Protein AF-A0AAW0NBR5-F1 (afdb_monomer)

Mean predicted aligned error: 24.14 Å

Sequence (315 aa):
MHNFHFSCKGGNATCKANSSGNEKKGIKSSGTIVKSRYLQSAEKTLSKSSSSNNESMGAPQRPASPKPKPKVGTPQGAPLFPKLLQPVSPSSQKMSLPFCKVCDAVNFSDGHCLRPDFDISVIKGIMESNTAKLRVEAETRIVQELEEEEVLRIEVLDKKRQYELKEKNRLLSELLDLQIASLTPLAEAATQFTEEYKSFAAAVDTTRHELPVKNFHMVTEQRDFLDKAESCLGESEKLFKECTHGNTLNNCASLKYLKSIKTASKDIGKELTGTFSELLELSSLICQQTILHQQAAEEEQLGAARTHKLFCYKQ

Solvent-accessible surface area (backbone atoms only — not comparable to full-atom values): 20563 Å² total; per-residue (Å²): 143,83,88,88,80,89,82,88,84,85,80,85,89,81,87,79,87,85,83,89,84,89,83,88,91,78,96,71,92,76,80,80,82,76,79,68,84,88,72,71,73,83,81,77,84,80,82,88,87,77,90,79,90,84,82,93,78,82,84,83,81,82,81,82,81,84,84,88,86,91,80,90,88,84,88,88,80,88,86,82,74,87,76,74,88,75,83,80,76,80,79,84,73,83,75,82,68,87,71,85,70,78,74,86,76,77,82,93,72,80,98,65,90,75,73,80,80,70,58,61,65,60,57,48,51,51,50,52,53,50,50,52,51,53,48,52,52,50,54,51,51,52,54,51,52,52,55,54,49,52,53,50,52,54,51,50,53,52,51,51,54,51,50,54,52,52,51,53,50,52,54,50,50,55,50,50,53,52,50,48,66,65,45,47,63,56,53,51,50,54,53,50,49,53,53,51,48,52,51,48,53,50,52,54,51,53,50,58,73,70,47,74,90,65,79,78,79,72,89,59,66,67,60,64,56,48,54,51,51,51,52,53,51,52,52,50,52,50,52,51,54,51,58,56,57,65,50,55,60,60,51,51,54,53,52,51,52,51,51,52,52,55,49,52,53,51,51,51,52,49,51,51,54,50,53,52,52,53,52,51,51,51,50,52,52,52,52,52,51,50,51,55,51,50,50,52,54,52,43,59,75,60,29,70,76,53,41,47,63,70,75,62,78,80,132

Secondary structure (DSSP, 8-state):
------------------------------------GGG------------------PPPPPPPPPPP----------PPPPP--PPPPP-------TTTTSSS-----SS--------HHHHHHHHHHHHHHHHHHHHHHHHHHHHHHHHHHHHHHHHHHHHHHHHHHHHHHHHHHHHHHHHHHHHHHHHHHHHHHHHHHHHHHHHHHHS--S-----S-HHHHHHHHHHHHHHHHHHHHHHHHHHHHHHHHHHHHHHHHHHHHHHHHHHHHHHHHHHHHHHHHHHHHHHHHHHHHHHHHH-HHHHHHHH----

Radius of gyration: 51.14 Å; Cα contacts (8 Å, |Δi|>4): 5; chains: 1; bounding box: 82×66×158 Å

Organism: NCBI:txid88201

Foldseek 3Di:
DDDDDDDDDDDDDDDDDDDDDDDDDDDDPPDDDDPDPPPPDPPPPDDDDDDDDDDDDDDDDDDDDDDDDDDDDDDDDDDDDDDDDDDDDPDPPDPPDPPPPPPPDDDDDDDDPPPPPPVVVVVVVVVVVVVVVVVVVVVVVVVVVVVVVVVVVVVVVVVVVVVVVVVVVVVVVVVVVVVCVVCVVVVVVVVVVVVVVVVVVVVVVVVVVVDPPPDPPPPDPPPVVVVVVVVVVVVVVVVVVVVVVVVPVVVVVVVVVVVVVVVVVVVVVVVVVVVVVVVVVVVVVVVVVVVVVVVVVVCVVCPVVRSCVVPVPDD

pLDDT: mean 70.58, std 25.68, range [28.58, 98.62]

Structure (mmCIF, N/CA/C/O backbone):
data_AF-A0AAW0NBR5-F1
#
_entry.id   AF-A0AAW0NBR5-F1
#
loop_
_atom_site.group_PDB
_atom_site.id
_atom_site.type_symbol
_atom_site.label_atom_id
_atom_site.label_alt_id
_atom_site.label_comp_id
_atom_site.label_asym_id
_atom_site.label_entity_id
_atom_site.label_seq_id
_atom_site.pdbx_PDB_ins_code
_atom_site.Cartn_x
_atom_site.Cartn_y
_atom_site.Cartn_z
_atom_site.occupancy
_atom_site.B_iso_or_equiv
_atom_site.auth_seq_id
_atom_site.auth_comp_id
_atom_site.auth_asym_id
_atom_site.auth_atom_id
_atom_site.pdbx_PDB_model_num
ATOM 1 N N . MET A 1 1 ? -4.949 -24.627 62.016 1.00 44.69 1 MET A N 1
ATOM 2 C CA . MET A 1 1 ? -4.035 -23.690 62.700 1.00 44.69 1 MET A CA 1
ATOM 3 C C . MET A 1 1 ? -3.345 -22.826 61.657 1.00 44.69 1 MET A C 1
ATOM 5 O O . MET A 1 1 ? -2.469 -23.322 60.974 1.00 44.69 1 MET A O 1
ATOM 9 N N . HIS A 1 2 ? -3.774 -21.574 61.510 1.00 37.78 2 HIS A N 1
ATOM 10 C CA . HIS A 1 2 ? -2.915 -20.448 61.137 1.00 37.78 2 HIS A CA 1
ATOM 11 C C . HIS A 1 2 ? -3.686 -19.171 61.480 1.00 37.78 2 HIS A C 1
ATOM 13 O O . HIS A 1 2 ? -4.656 -18.814 60.820 1.00 37.78 2 HIS A O 1
ATOM 19 N N . ASN A 1 3 ? -3.289 -18.557 62.593 1.00 34.25 3 ASN A N 1
ATOM 20 C CA . ASN A 1 3 ? -3.771 -17.262 63.047 1.00 34.25 3 ASN A CA 1
ATOM 21 C C . ASN A 1 3 ? -3.077 -16.173 62.226 1.00 34.25 3 ASN A C 1
ATOM 23 O O . ASN A 1 3 ? -1.848 -16.144 62.188 1.00 34.25 3 ASN A O 1
ATOM 27 N N . PHE A 1 4 ? -3.844 -15.250 61.649 1.00 34.22 4 PHE A N 1
ATOM 28 C CA . PHE A 1 4 ? -3.336 -13.932 61.281 1.00 34.22 4 PHE A CA 1
ATOM 29 C C . PHE A 1 4 ? -3.914 -12.906 62.249 1.00 34.22 4 PHE A C 1
ATOM 31 O O . PHE A 1 4 ? -5.126 -12.762 62.387 1.00 34.22 4 PHE A O 1
ATOM 38 N N . HIS A 1 5 ? -3.008 -12.241 62.956 1.00 34.06 5 HIS A N 1
ATOM 39 C CA . HIS A 1 5 ? -3.279 -11.216 63.949 1.00 34.06 5 HIS A CA 1
ATOM 40 C C . HIS A 1 5 ? -2.719 -9.876 63.449 1.00 34.06 5 HIS A C 1
ATOM 42 O O . HIS A 1 5 ? -1.676 -9.856 62.798 1.00 34.06 5 HIS A O 1
ATOM 48 N N . PHE A 1 6 ? -3.377 -8.795 63.893 1.00 31.45 6 PHE A N 1
ATOM 49 C CA . PHE A 1 6 ? -2.974 -7.376 63.891 1.00 31.45 6 PHE A CA 1
ATOM 50 C C . PHE A 1 6 ? -3.145 -6.618 62.556 1.00 31.45 6 PHE A C 1
ATOM 52 O O . PHE A 1 6 ? -2.899 -7.151 61.490 1.00 31.45 6 PHE A O 1
ATOM 59 N N . SER A 1 7 ? -3.558 -5.346 62.516 1.00 32.06 7 SER A N 1
ATOM 60 C CA . SER A 1 7 ? -3.570 -4.310 63.556 1.00 32.06 7 SER A CA 1
ATOM 61 C C . SER A 1 7 ? -4.514 -3.163 63.161 1.00 32.06 7 SER A C 1
ATOM 63 O O . SER A 1 7 ? -4.329 -2.566 62.101 1.00 32.06 7 SER A O 1
ATOM 65 N N . CYS A 1 8 ? -5.476 -2.796 64.011 1.00 32.06 8 CYS A N 1
ATOM 66 C CA . CYS A 1 8 ? -6.175 -1.511 63.908 1.00 32.06 8 CYS A CA 1
ATOM 67 C C . CYS A 1 8 ? -5.435 -0.488 64.772 1.00 32.06 8 CYS A C 1
ATOM 69 O O . CYS A 1 8 ? -5.430 -0.585 65.998 1.00 32.06 8 CYS A O 1
ATOM 71 N N . LYS A 1 9 ? -4.798 0.495 64.132 1.00 32.25 9 LYS A N 1
ATOM 72 C CA . LYS A 1 9 ? -4.143 1.609 64.821 1.00 32.25 9 LYS A CA 1
ATOM 73 C C . LYS A 1 9 ? -5.157 2.743 64.987 1.00 32.25 9 LYS A C 1
ATOM 75 O O . LYS A 1 9 ? -5.467 3.448 64.031 1.00 32.25 9 LYS A O 1
ATOM 80 N N . GLY A 1 10 ? -5.691 2.873 66.200 1.00 32.81 10 GLY A N 1
ATOM 81 C CA . GLY A 1 10 ? -6.447 4.043 66.639 1.00 32.81 10 GLY A CA 1
ATOM 82 C C . GLY A 1 10 ? -5.525 5.252 66.809 1.00 32.81 10 GLY A C 1
ATOM 83 O O . GLY A 1 10 ? -4.425 5.130 67.349 1.00 32.81 10 GLY A O 1
ATOM 84 N N . GLY A 1 11 ? -5.971 6.410 66.325 1.00 30.58 11 GLY A N 1
ATOM 85 C CA . GLY A 1 11 ? -5.308 7.701 66.485 1.00 30.58 11 GLY A CA 1
ATOM 86 C C . GLY A 1 11 ? -6.288 8.711 67.072 1.00 30.58 11 GLY A C 1
ATOM 87 O O . GLY A 1 11 ? -7.367 8.916 66.526 1.00 30.58 11 GLY A O 1
ATOM 88 N N . ASN A 1 12 ? -5.901 9.269 68.216 1.00 32.78 12 ASN A N 1
ATOM 89 C CA . ASN A 1 12 ? -6.688 10.068 69.149 1.00 32.78 12 ASN A CA 1
ATOM 90 C C . ASN A 1 12 ? -7.373 11.313 68.574 1.00 32.78 12 ASN A C 1
ATOM 92 O O . ASN A 1 12 ? -6.813 12.057 67.771 1.00 32.78 12 ASN A O 1
ATOM 96 N N . ALA A 1 13 ? -8.545 11.584 69.149 1.00 33.75 13 ALA A N 1
ATOM 97 C CA . ALA A 1 13 ? -9.222 12.867 69.133 1.00 33.75 13 ALA A CA 1
ATOM 98 C C . ALA A 1 13 ? -8.445 13.924 69.939 1.00 33.75 13 ALA A C 1
ATOM 100 O O . ALA A 1 13 ? -8.010 13.672 71.063 1.00 33.75 13 ALA A O 1
ATOM 101 N N . THR A 1 14 ? -8.369 15.140 69.405 1.00 31.77 14 THR A N 1
ATOM 102 C CA . THR A 1 14 ? -8.206 16.363 70.195 1.00 31.77 14 THR A CA 1
ATOM 103 C C . THR A 1 14 ? -9.307 17.339 69.799 1.00 31.77 14 THR A C 1
ATOM 105 O O . THR A 1 14 ? -9.281 17.975 68.748 1.00 31.77 14 THR A O 1
ATOM 108 N N . CYS A 1 15 ? -10.319 17.426 70.659 1.00 31.42 15 CYS A N 1
ATOM 109 C CA . CYS A 1 15 ? -11.355 18.445 70.598 1.00 31.42 15 CYS A CA 1
ATOM 110 C C . CYS A 1 15 ? -10.768 19.768 71.100 1.00 31.42 15 CYS A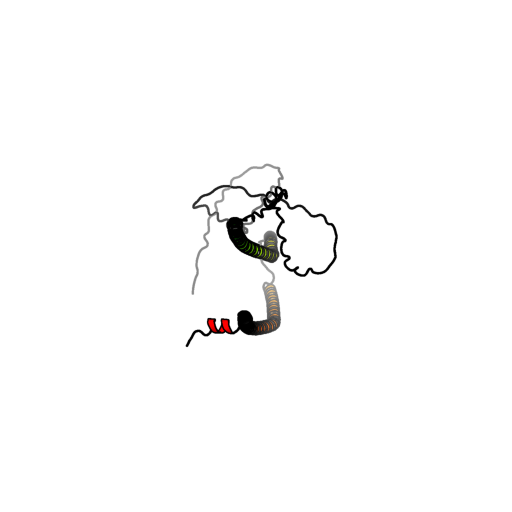 C 1
ATOM 112 O O . CYS A 1 15 ? -10.274 19.838 72.225 1.00 31.42 15 CYS A O 1
ATOM 114 N N . LYS A 1 16 ? -10.859 20.829 70.295 1.00 32.62 16 LYS A N 1
ATOM 115 C CA . LYS A 1 16 ? -10.668 22.206 70.758 1.00 32.62 16 LYS A CA 1
ATOM 116 C C . LYS A 1 16 ? -11.962 22.968 70.499 1.00 32.62 16 LYS A C 1
ATOM 118 O O . LYS A 1 16 ? -12.295 23.272 69.358 1.00 32.62 16 LYS A O 1
ATOM 123 N N . ALA A 1 17 ? -12.708 23.209 71.570 1.00 31.80 17 ALA A N 1
ATOM 124 C CA . ALA A 1 17 ? -13.806 24.159 71.583 1.00 31.80 17 ALA A CA 1
ATOM 125 C C . ALA A 1 17 ? -13.230 25.581 71.619 1.00 31.80 17 ALA A C 1
ATOM 127 O O . ALA A 1 17 ? -12.243 25.816 72.312 1.00 31.80 17 ALA A O 1
ATOM 128 N N . ASN A 1 18 ? -13.854 26.510 70.896 1.00 34.47 18 ASN A N 1
ATOM 129 C CA . ASN A 1 18 ? -13.952 27.909 71.298 1.00 34.47 18 ASN A CA 1
ATOM 130 C C . ASN A 1 18 ? -15.174 28.555 70.635 1.00 34.47 18 ASN A C 1
ATOM 132 O O . ASN A 1 18 ? -15.611 28.172 69.553 1.00 34.47 18 ASN A O 1
ATOM 136 N N . SER A 1 19 ? -15.744 29.486 71.380 1.00 34.94 19 SER A N 1
ATOM 137 C CA . SER A 1 19 ? -17.097 30.016 71.317 1.00 34.94 19 SER A CA 1
ATOM 138 C C . SER A 1 19 ? -17.256 31.309 70.508 1.00 34.94 19 SER A C 1
ATOM 140 O O . SER A 1 19 ? -16.318 32.088 70.375 1.00 34.94 19 SER A O 1
ATOM 142 N N . SER A 1 20 ? -18.528 31.601 70.209 1.00 35.78 20 SER A N 1
ATOM 143 C CA . SER A 1 20 ? -19.169 32.926 70.090 1.00 35.78 20 SER A CA 1
ATOM 144 C C . SER A 1 20 ? -19.088 33.682 68.758 1.00 35.78 20 SER A C 1
ATOM 146 O O . SER A 1 20 ? -18.026 33.842 68.170 1.00 35.78 20 SER A O 1
ATOM 148 N N . GLY A 1 21 ? -20.251 34.198 68.337 1.00 30.84 21 GLY A N 1
ATOM 149 C CA . GLY A 1 21 ? -20.394 35.179 67.260 1.00 30.84 21 GLY A CA 1
ATOM 150 C C . GLY A 1 21 ? -21.735 35.076 66.536 1.00 30.84 21 GLY A C 1
ATOM 151 O O . GLY A 1 21 ? -21.878 34.312 65.591 1.00 30.84 21 GLY A O 1
ATOM 152 N N . ASN A 1 22 ? -22.727 35.825 67.006 1.00 37.00 22 ASN A N 1
ATOM 153 C CA . ASN A 1 22 ? -24.065 35.949 66.434 1.00 37.00 22 ASN A CA 1
ATOM 154 C C . ASN A 1 22 ? -24.042 37.057 65.368 1.00 37.00 22 ASN A C 1
ATOM 156 O O . ASN A 1 22 ? -23.694 38.168 65.741 1.00 37.00 22 ASN A O 1
ATOM 160 N N . GLU A 1 23 ? -24.426 36.807 64.108 1.00 31.22 23 GLU A N 1
ATOM 161 C CA . GLU A 1 23 ? -24.944 37.854 63.206 1.00 31.22 23 GLU A CA 1
ATOM 162 C C . GLU A 1 23 ? -25.567 37.293 61.913 1.00 31.22 23 GLU A C 1
ATOM 164 O O . GLU A 1 23 ? -25.149 36.280 61.355 1.00 31.22 23 GLU A O 1
ATOM 169 N N . LYS A 1 24 ? -26.644 37.948 61.470 1.00 43.44 24 LYS A N 1
ATOM 170 C CA . LYS A 1 24 ? -27.520 37.549 60.360 1.00 43.44 24 LYS A CA 1
ATOM 171 C C . LYS A 1 24 ? -27.048 38.122 59.012 1.00 43.44 24 LYS A C 1
ATOM 173 O O . LYS A 1 24 ? -26.642 39.274 58.951 1.00 43.44 24 LYS A O 1
ATOM 178 N N . LYS A 1 25 ? -27.401 37.378 57.949 1.00 41.38 25 LYS A N 1
ATOM 179 C CA . LYS A 1 25 ? -27.651 37.750 56.529 1.00 41.38 25 LYS A CA 1
ATOM 180 C C . LYS A 1 25 ? -26.538 37.492 55.503 1.00 41.38 25 LYS A C 1
ATOM 182 O O . LYS A 1 25 ? -25.451 38.044 55.573 1.00 41.38 25 LYS A O 1
ATOM 187 N N . GLY A 1 26 ? -26.939 36.787 54.437 1.00 32.31 26 GLY A N 1
ATOM 188 C CA . GLY A 1 26 ? -26.315 36.840 53.112 1.00 32.31 26 GLY A CA 1
ATOM 189 C C . GLY A 1 26 ? -26.400 35.521 52.344 1.00 32.31 26 GLY A C 1
ATOM 190 O O . GLY A 1 26 ? -25.461 34.738 52.376 1.00 32.31 26 GLY A O 1
ATOM 191 N N . ILE A 1 27 ? -27.502 35.274 51.626 1.00 47.41 27 ILE A N 1
ATOM 192 C CA . ILE A 1 27 ? -27.577 34.196 50.625 1.00 47.41 27 ILE A CA 1
ATOM 193 C C . ILE A 1 27 ? -26.595 34.531 49.493 1.00 47.41 27 ILE A C 1
ATOM 195 O O . ILE A 1 27 ? -26.802 35.502 48.768 1.00 47.41 27 ILE A O 1
ATOM 199 N N . LYS A 1 28 ? -25.548 33.717 49.333 1.00 44.72 28 LYS A N 1
ATOM 200 C CA . LYS A 1 28 ? -24.767 33.578 48.095 1.00 44.72 28 LYS A CA 1
ATOM 201 C C . LYS A 1 28 ? -24.411 32.103 47.923 1.00 44.72 28 LYS A C 1
ATOM 203 O O . LYS A 1 28 ? -23.533 31.585 48.607 1.00 44.72 28 LYS A O 1
ATOM 208 N N . SER A 1 29 ? -25.108 31.418 47.022 1.00 46.69 29 SER A N 1
ATOM 209 C CA . SER A 1 29 ? -24.795 30.048 46.614 1.00 46.69 29 SER A CA 1
ATOM 210 C C . SER A 1 29 ? -23.561 30.048 45.705 1.00 46.69 29 SER A C 1
ATOM 212 O O . SER A 1 29 ? -23.677 30.050 44.483 1.00 46.69 29 SER A O 1
ATOM 214 N N . SER A 1 30 ? -22.370 30.076 46.299 1.00 46.91 30 SER A N 1
ATOM 215 C CA . SER A 1 30 ? -21.128 29.747 45.595 1.00 46.91 30 SER A CA 1
ATOM 216 C C . SER A 1 30 ? -20.829 28.274 45.849 1.00 46.91 30 SER A C 1
ATOM 218 O O . SER A 1 30 ? -20.171 27.924 46.825 1.00 46.91 30 SER A O 1
ATOM 220 N N . GLY A 1 31 ? -21.393 27.399 45.015 1.00 43.28 31 GLY A N 1
ATOM 221 C CA . GLY A 1 31 ? -21.121 25.967 45.069 1.00 43.28 31 GLY A CA 1
ATOM 222 C C . GLY A 1 31 ? -19.672 25.687 44.677 1.00 43.28 31 GLY A C 1
ATOM 223 O O . GLY A 1 31 ? -19.286 25.876 43.527 1.00 43.28 31 GLY A O 1
ATOM 224 N N . THR A 1 32 ? -18.865 25.234 45.632 1.00 53.19 32 THR A N 1
ATOM 225 C CA . THR A 1 32 ? -17.543 24.668 45.362 1.00 53.19 32 THR A CA 1
ATOM 226 C C . THR A 1 32 ? -17.735 23.306 44.700 1.00 53.19 32 THR A C 1
ATOM 228 O O . THR A 1 32 ? -18.173 22.357 45.348 1.00 53.19 32 THR A O 1
ATOM 231 N N . ILE A 1 33 ? -17.414 23.197 43.410 1.00 54.59 33 ILE A N 1
ATOM 232 C CA . ILE A 1 33 ? -17.368 21.910 42.706 1.00 54.59 33 ILE A CA 1
ATOM 233 C C . ILE A 1 33 ? -16.197 21.106 43.284 1.00 54.59 33 ILE A C 1
ATOM 235 O O . ILE A 1 33 ? -15.028 21.419 43.053 1.00 54.59 33 ILE A O 1
ATOM 239 N N . VAL A 1 34 ? -16.511 20.075 44.066 1.00 48.19 34 VAL A N 1
ATOM 240 C CA . VAL A 1 34 ? -15.526 19.124 44.587 1.00 48.19 34 VAL A CA 1
ATOM 241 C C . VAL A 1 34 ? -15.138 18.183 43.448 1.00 48.19 34 VAL A C 1
ATOM 243 O O . VAL A 1 34 ? -15.949 17.379 42.996 1.00 48.19 34 VAL A O 1
ATOM 246 N N . LYS A 1 35 ? -13.894 18.285 42.965 1.00 55.62 35 LYS A N 1
ATOM 247 C CA . LYS A 1 35 ? -13.336 17.350 41.974 1.00 55.62 35 LYS A CA 1
ATOM 248 C C . LYS A 1 35 ? -13.436 15.913 42.503 1.00 55.62 35 LYS A C 1
ATOM 250 O O . LYS A 1 35 ? -12.931 15.609 43.586 1.00 55.62 35 LYS A O 1
ATOM 255 N N . SER A 1 36 ? -14.066 15.029 41.732 1.00 49.09 36 SER A N 1
ATOM 256 C CA . SER A 1 36 ? -14.169 13.604 42.041 1.00 49.09 36 SER A CA 1
ATOM 257 C C . SER A 1 36 ? -12.774 12.962 42.075 1.00 49.09 36 SER A C 1
ATOM 259 O O . SER A 1 36 ? -11.975 13.078 41.148 1.00 49.09 36 SER A O 1
ATOM 261 N N . ARG A 1 37 ? -12.464 12.272 43.179 1.00 62.25 37 ARG A N 1
ATOM 262 C CA . ARG A 1 37 ? -11.152 11.641 43.443 1.00 62.25 37 ARG A CA 1
ATOM 263 C C . ARG A 1 37 ? -10.822 10.451 42.528 1.00 62.25 37 ARG A C 1
ATOM 265 O O . ARG A 1 37 ? -9.698 9.971 42.561 1.00 62.25 37 ARG A O 1
ATOM 272 N N . TYR A 1 38 ? -11.775 9.989 41.721 1.00 56.31 38 TYR A N 1
ATOM 273 C CA . TYR A 1 38 ? -11.637 8.798 40.874 1.00 56.31 38 TYR A CA 1
ATOM 274 C C . TYR A 1 38 ? -11.079 9.075 39.467 1.00 56.31 38 TYR A C 1
ATOM 276 O O . TYR A 1 38 ? -10.790 8.133 38.740 1.00 56.31 38 TYR A O 1
ATOM 284 N N . LEU A 1 39 ? -10.885 10.345 39.091 1.00 50.59 39 LEU A N 1
ATOM 285 C CA . LEU A 1 39 ? -10.369 10.766 37.778 1.00 50.59 39 LEU A CA 1
ATOM 286 C C . LEU A 1 39 ? -9.039 11.532 37.896 1.00 50.59 39 LEU A C 1
ATOM 288 O O . LEU A 1 39 ? -8.771 12.472 37.152 1.00 50.59 39 LEU A O 1
ATOM 292 N N . GLN A 1 40 ? -8.189 11.149 38.852 1.00 59.09 40 GLN A N 1
ATOM 293 C CA . GLN A 1 40 ? -6.797 11.597 38.874 1.00 59.09 40 GLN A CA 1
ATOM 294 C C . GLN A 1 40 ? -5.969 10.681 37.972 1.00 59.09 40 GLN A C 1
ATOM 296 O O . GLN A 1 40 ? -5.348 9.722 38.426 1.00 59.09 40 GLN A O 1
ATOM 301 N N . SER A 1 41 ? -5.970 10.980 36.673 1.00 49.09 41 SER A N 1
ATOM 302 C CA . SER A 1 41 ? -4.921 10.505 35.775 1.00 49.09 41 SER A CA 1
ATOM 303 C C . SER A 1 41 ? -3.578 10.922 36.374 1.00 49.09 41 SER A C 1
ATOM 305 O O . SER A 1 41 ? -3.384 12.094 36.695 1.00 49.09 41 SER A O 1
ATOM 307 N N . ALA A 1 42 ? -2.661 9.976 36.568 1.00 46.84 42 ALA A N 1
ATOM 308 C CA . ALA A 1 42 ? -1.313 10.285 37.017 1.00 46.84 42 ALA A CA 1
ATOM 309 C C . ALA A 1 42 ? -0.585 11.076 35.918 1.00 46.84 42 ALA A C 1
ATOM 311 O O . ALA A 1 42 ? 0.060 10.497 35.045 1.00 46.84 42 ALA A O 1
ATOM 312 N N . GLU A 1 43 ? -0.686 12.403 35.959 1.00 42.22 43 GLU A N 1
ATOM 313 C CA . GLU A 1 43 ? 0.204 13.304 35.236 1.00 42.22 43 GLU A CA 1
ATOM 314 C C . GLU A 1 43 ? 1.602 13.164 35.849 1.00 42.22 43 GLU A C 1
ATOM 316 O O . GLU A 1 43 ? 1.994 13.869 36.778 1.00 42.22 43 GLU A O 1
ATOM 321 N N . LYS A 1 44 ? 2.365 12.183 35.361 1.00 45.47 44 LYS A N 1
ATOM 322 C CA . LYS A 1 44 ? 3.803 12.115 35.605 1.00 45.47 44 LYS A CA 1
ATOM 323 C C . LYS A 1 44 ? 4.464 13.237 34.811 1.00 45.47 44 LYS A C 1
ATOM 325 O O . LYS A 1 44 ? 4.789 13.078 33.638 1.00 45.47 44 LYS A O 1
ATOM 330 N N . THR A 1 45 ? 4.698 14.360 35.476 1.00 38.19 45 THR A N 1
ATOM 331 C CA . THR A 1 45 ? 5.688 15.354 35.062 1.00 38.19 45 THR A CA 1
ATOM 332 C C . THR A 1 45 ? 7.076 14.715 35.116 1.00 38.19 45 THR A C 1
ATOM 334 O O . THR A 1 45 ? 7.679 14.615 36.186 1.00 38.19 45 THR A O 1
ATOM 337 N N . LEU A 1 46 ? 7.585 14.257 33.972 1.00 31.38 46 LEU A N 1
ATOM 338 C CA . LEU A 1 46 ? 8.988 13.886 33.816 1.00 31.38 46 LEU A CA 1
ATOM 339 C C . LEU A 1 46 ? 9.738 15.088 33.231 1.00 31.38 46 LEU A C 1
ATOM 341 O O . LEU A 1 46 ? 9.774 15.302 32.022 1.00 31.38 46 LEU A O 1
ATOM 345 N N . SER A 1 47 ? 10.320 15.896 34.111 1.00 35.22 47 SER A N 1
ATOM 346 C CA . SER A 1 47 ? 11.220 16.976 33.720 1.00 35.22 47 SER A CA 1
ATOM 347 C C . SER A 1 47 ? 12.663 16.465 33.628 1.00 35.22 47 SER A C 1
ATOM 349 O O . SER A 1 47 ? 13.287 16.190 34.645 1.00 35.22 47 SER A O 1
ATOM 351 N N . LYS A 1 48 ? 13.185 16.483 32.393 1.00 35.34 48 LYS A N 1
ATOM 352 C CA . LYS A 1 48 ? 14.482 17.071 31.987 1.00 35.34 48 LYS A CA 1
ATOM 353 C C . LYS A 1 48 ? 15.800 16.294 32.200 1.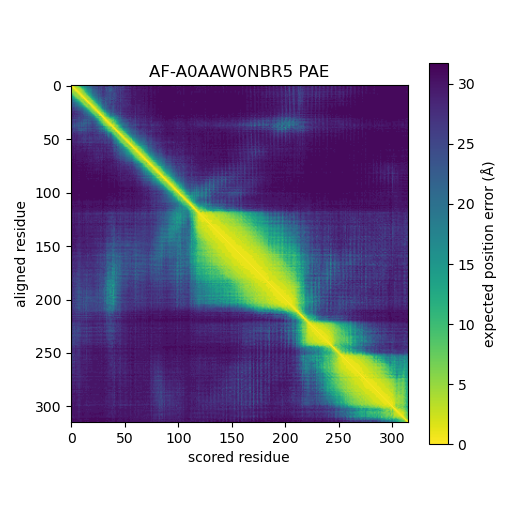00 35.34 48 LYS A C 1
ATOM 355 O O . LYS A 1 48 ? 16.380 16.276 33.278 1.00 35.34 48 LYS A O 1
ATOM 360 N N . SER A 1 49 ? 16.353 15.813 31.083 1.00 28.58 49 SER A N 1
ATOM 361 C CA . SER A 1 49 ? 17.744 15.962 30.574 1.00 28.58 49 SER A CA 1
ATOM 362 C C . SER A 1 49 ? 17.819 15.129 29.273 1.00 28.58 49 SER A C 1
ATOM 364 O O . SER A 1 49 ? 17.156 14.107 29.194 1.00 28.58 49 SER A O 1
ATOM 366 N N . SER A 1 50 ? 18.477 15.466 28.162 1.00 31.89 50 SER A N 1
ATOM 367 C CA . SER A 1 50 ? 19.633 16.310 27.839 1.00 31.89 50 SER A CA 1
ATOM 368 C C . SER A 1 50 ? 19.722 16.469 26.300 1.00 31.89 50 SER A C 1
ATOM 370 O O . SER A 1 50 ? 19.224 15.590 25.607 1.00 31.89 50 SER A O 1
ATOM 372 N N . SER A 1 51 ? 20.385 17.541 25.823 1.00 30.62 51 SER A N 1
ATOM 373 C CA . SER A 1 51 ? 20.961 17.777 24.468 1.00 30.62 51 SER A CA 1
ATOM 374 C C . SER A 1 51 ? 20.066 17.626 23.224 1.00 30.62 51 SER A C 1
ATOM 376 O O . SER A 1 51 ? 19.299 16.693 23.101 1.00 30.62 51 SER A O 1
ATOM 378 N N . SER A 1 52 ? 20.145 18.427 22.164 1.00 30.56 52 SER A N 1
ATOM 379 C CA . SER A 1 52 ? 21.005 19.542 21.754 1.00 30.56 52 SER A CA 1
ATOM 380 C C . SER A 1 52 ? 20.458 20.033 20.398 1.00 30.56 52 SER A C 1
ATOM 382 O O . SER A 1 52 ? 20.024 19.201 19.608 1.00 30.56 52 SER A O 1
ATOM 384 N N . ASN A 1 53 ? 20.584 21.335 20.121 1.00 30.66 53 ASN A N 1
ATOM 385 C CA . ASN A 1 53 ? 20.843 21.924 18.796 1.00 30.66 53 ASN A CA 1
ATOM 386 C C . ASN A 1 53 ? 19.779 21.785 17.677 1.00 30.66 53 ASN A C 1
ATOM 388 O O . ASN A 1 53 ? 19.742 20.788 16.966 1.00 30.66 53 ASN A O 1
ATOM 392 N N . ASN A 1 54 ? 19.011 22.862 17.441 1.00 34.56 54 ASN A N 1
ATOM 393 C CA . ASN A 1 54 ? 19.081 23.711 16.228 1.00 34.56 54 ASN A CA 1
ATOM 394 C C . ASN A 1 54 ? 17.729 24.309 15.784 1.00 34.56 54 ASN A C 1
ATOM 396 O O . ASN A 1 54 ? 16.736 23.619 15.599 1.00 34.56 54 ASN A O 1
ATOM 400 N N . GLU A 1 55 ? 17.785 25.630 15.622 1.00 31.66 55 GLU A N 1
ATOM 401 C CA . GLU A 1 55 ? 17.126 26.511 14.649 1.00 31.66 55 GLU A CA 1
ATOM 402 C C . GLU A 1 55 ? 15.619 26.400 14.341 1.00 31.66 55 GLU A C 1
ATOM 404 O O . GLU A 1 55 ? 15.116 25.559 13.604 1.00 31.66 55 GLU A O 1
ATOM 409 N N . SER A 1 56 ? 14.941 27.433 14.841 1.00 38.59 56 SER A N 1
ATOM 410 C CA . SER A 1 56 ? 13.782 28.128 14.281 1.00 38.59 56 SER A CA 1
ATOM 411 C C . SER A 1 56 ? 13.762 28.222 12.748 1.00 38.59 56 SER A C 1
ATOM 413 O O . SER A 1 56 ? 14.607 28.910 12.187 1.00 38.59 56 SER A O 1
ATOM 415 N N . MET A 1 57 ? 12.697 27.724 12.112 1.00 34.06 57 MET A N 1
ATOM 416 C CA . MET A 1 57 ? 12.020 28.396 10.992 1.00 34.06 57 MET A CA 1
ATOM 417 C C . MET A 1 57 ? 10.531 28.015 10.976 1.00 34.06 57 MET A C 1
ATOM 419 O O . MET A 1 57 ? 10.152 26.884 11.274 1.00 34.06 57 MET A O 1
ATOM 423 N N . GLY A 1 58 ? 9.691 29.009 10.685 1.00 37.09 58 GLY A N 1
ATOM 424 C CA . GLY A 1 58 ? 8.235 28.950 10.766 1.00 37.09 58 GLY A CA 1
ATOM 425 C C . GLY A 1 58 ? 7.558 27.996 9.779 1.00 37.09 58 GLY A C 1
ATOM 426 O O . GLY A 1 58 ? 8.110 27.593 8.758 1.00 37.09 58 GLY A O 1
ATOM 427 N N . ALA A 1 59 ? 6.310 27.669 10.110 1.00 43.50 59 ALA A N 1
ATOM 428 C CA . ALA A 1 59 ? 5.402 26.871 9.300 1.00 43.50 59 ALA A CA 1
ATOM 429 C C . ALA A 1 59 ? 5.196 27.468 7.891 1.00 43.50 59 ALA A C 1
ATOM 431 O O . ALA A 1 59 ? 4.933 28.670 7.783 1.00 43.50 59 ALA A O 1
ATOM 432 N N . PRO A 1 60 ? 5.193 26.662 6.813 1.00 39.62 60 PRO A N 1
ATOM 433 C CA . PRO A 1 60 ? 4.660 27.111 5.540 1.00 39.62 60 PRO A CA 1
ATOM 434 C C . PRO A 1 60 ? 3.130 27.022 5.561 1.00 39.62 60 PRO A C 1
ATOM 436 O O . PRO A 1 60 ? 2.543 25.955 5.755 1.00 39.62 60 PRO A O 1
ATOM 439 N N . GLN A 1 61 ? 2.480 28.161 5.327 1.00 41.78 61 GLN A N 1
ATOM 440 C CA . GLN A 1 61 ? 1.067 28.224 4.975 1.00 41.78 61 GLN A CA 1
ATOM 441 C C . GLN A 1 61 ? 0.826 27.540 3.621 1.00 41.78 61 GLN A C 1
ATOM 443 O O . GLN A 1 61 ? 1.535 27.769 2.643 1.00 41.78 61 GLN A O 1
ATOM 448 N N . ARG A 1 62 ? -0.218 26.712 3.569 1.00 42.44 62 ARG A N 1
ATOM 449 C CA . ARG A 1 62 ? -0.739 26.064 2.360 1.00 42.44 62 ARG A CA 1
ATOM 450 C C . ARG A 1 62 ? -1.457 27.109 1.487 1.00 42.44 62 ARG A C 1
ATOM 452 O O . ARG A 1 62 ? -2.374 27.751 1.999 1.00 42.44 62 ARG A O 1
ATOM 459 N N . PRO A 1 63 ? -1.129 27.276 0.193 1.00 40.28 63 PRO A N 1
ATOM 460 C CA . PRO A 1 63 ? -1.943 28.099 -0.691 1.00 40.28 63 PRO A CA 1
ATOM 461 C C . PRO A 1 63 ? -3.228 27.365 -1.106 1.00 40.28 63 PRO A C 1
ATOM 463 O O . PRO A 1 63 ? -3.243 26.156 -1.348 1.00 40.28 63 PRO A O 1
ATOM 466 N N . ALA A 1 64 ? -4.317 28.130 -1.156 1.00 35.75 64 ALA A N 1
ATOM 467 C CA . ALA A 1 64 ? -5.657 27.701 -1.527 1.00 35.75 64 ALA A CA 1
ATOM 468 C C . ALA A 1 64 ? -5.772 27.378 -3.029 1.00 35.75 64 ALA A C 1
ATOM 470 O O . ALA A 1 64 ? -5.275 28.114 -3.880 1.00 35.75 64 ALA A O 1
ATOM 471 N N . SER A 1 65 ? -6.479 26.294 -3.354 1.00 42.75 65 SER A N 1
ATOM 472 C CA . SER A 1 65 ? -6.855 25.924 -4.724 1.00 42.75 65 SER A CA 1
ATOM 473 C C . SER A 1 65 ? -8.044 26.763 -5.236 1.00 42.75 65 SER A C 1
ATOM 475 O O . SER A 1 65 ? -8.982 26.994 -4.467 1.00 42.75 65 SER A O 1
ATOM 477 N N . PRO A 1 66 ? -8.099 27.158 -6.525 1.00 46.06 66 PRO A N 1
ATOM 478 C CA . PRO A 1 66 ? -9.302 27.735 -7.130 1.00 46.06 66 PRO A CA 1
ATOM 479 C C . PRO A 1 66 ? -10.294 26.654 -7.602 1.00 46.06 66 PRO A C 1
ATOM 481 O O . PRO A 1 66 ? -9.899 25.618 -8.135 1.00 46.06 66 PRO A O 1
ATOM 484 N N . LYS A 1 67 ? -11.598 26.922 -7.441 1.00 44.19 67 LYS A N 1
ATOM 485 C CA . LYS A 1 67 ? -12.724 26.112 -7.958 1.00 44.19 67 LYS A CA 1
ATOM 486 C C . LYS A 1 67 ? -12.850 26.184 -9.498 1.00 44.19 67 LYS A C 1
ATOM 488 O O . LYS A 1 67 ? -12.532 27.226 -10.072 1.00 44.19 67 LYS A O 1
ATOM 493 N N . PRO A 1 68 ? -13.404 25.145 -10.160 1.00 39.34 68 PRO A N 1
ATOM 494 C CA . PRO A 1 68 ? -13.584 25.093 -11.612 1.00 39.34 68 PRO A CA 1
ATOM 495 C C . PRO A 1 68 ? -14.927 25.697 -12.074 1.00 39.34 68 PRO A C 1
ATOM 497 O O . PRO A 1 68 ? -15.899 25.738 -11.318 1.00 39.34 68 PRO A O 1
ATOM 500 N N . LYS A 1 69 ? -15.005 26.103 -13.350 1.00 44.66 69 LYS A N 1
ATOM 501 C CA . LYS A 1 69 ? -16.267 26.313 -14.089 1.00 44.66 69 LYS A CA 1
ATOM 502 C C . LYS A 1 69 ? -16.308 25.419 -15.343 1.00 44.66 69 LYS A C 1
ATOM 504 O O . LYS A 1 69 ? -15.250 25.173 -15.919 1.00 44.66 69 LYS A O 1
ATOM 509 N N . PRO A 1 70 ? -17.497 24.949 -15.773 1.00 40.91 70 PRO A N 1
ATOM 510 C CA . PRO A 1 70 ? -17.647 23.916 -16.798 1.00 40.91 70 PRO A CA 1
ATOM 511 C C . PRO A 1 70 ? -17.951 24.494 -18.191 1.00 40.91 70 PRO A C 1
ATOM 513 O O . PRO A 1 70 ? -18.576 25.548 -18.298 1.00 40.91 70 PRO A O 1
ATOM 516 N N . LYS A 1 71 ? -17.572 23.763 -19.247 1.00 35.72 71 LYS A N 1
ATOM 517 C CA . LYS A 1 71 ? -18.132 23.793 -20.620 1.00 35.72 71 LYS A CA 1
ATOM 518 C C . LYS A 1 71 ? -17.625 22.521 -21.323 1.00 35.72 71 LYS A C 1
ATOM 520 O O . LYS A 1 71 ? -16.430 22.396 -21.539 1.00 35.72 71 LYS A O 1
ATOM 525 N N . VAL A 1 72 ? -18.395 21.429 -21.327 1.00 36.94 72 VAL A N 1
ATOM 526 C CA . VAL A 1 72 ? -19.354 21.005 -22.374 1.00 36.94 72 VAL A CA 1
ATOM 527 C C . VAL A 1 72 ? -18.730 20.975 -23.773 1.00 36.94 72 VAL A C 1
ATOM 529 O O . VAL A 1 72 ? -18.480 22.024 -24.359 1.00 36.94 72 VAL A O 1
ATOM 532 N N . GLY A 1 73 ? -18.552 19.757 -24.298 1.00 31.09 73 GLY A N 1
ATOM 533 C CA . GLY A 1 73 ? -18.220 19.471 -25.695 1.00 31.09 73 GLY A CA 1
ATOM 534 C C . GLY A 1 73 ? -17.527 18.113 -25.878 1.00 31.09 73 GLY A C 1
ATOM 535 O O . GLY A 1 73 ? -16.334 17.985 -25.646 1.00 31.09 73 GLY A O 1
ATOM 536 N N . THR A 1 74 ? -18.271 17.100 -26.307 1.00 38.47 74 THR A N 1
ATOM 537 C CA . THR A 1 74 ? -17.816 15.803 -26.867 1.00 38.47 74 THR A CA 1
ATOM 538 C C . THR A 1 74 ? -18.770 15.502 -28.044 1.00 38.47 74 THR A C 1
ATOM 540 O O . THR A 1 74 ? -19.841 16.119 -28.056 1.00 38.47 74 THR A O 1
ATOM 543 N N . PRO A 1 75 ? -18.549 14.539 -28.970 1.00 48.41 75 PRO A N 1
ATOM 544 C CA . PRO A 1 75 ? -17.356 13.759 -29.358 1.00 48.41 75 PRO A CA 1
ATOM 545 C C . PRO A 1 75 ? -17.114 13.727 -30.895 1.00 48.41 75 PRO A C 1
ATOM 547 O O . PRO A 1 75 ? -17.945 14.210 -31.654 1.00 48.41 75 PRO A O 1
ATOM 550 N N . GLN A 1 76 ? -16.004 13.116 -31.340 1.00 35.91 76 GLN A N 1
ATOM 551 C CA . GLN A 1 76 ? -15.756 12.413 -32.631 1.00 35.91 76 GLN A CA 1
ATOM 552 C C . GLN A 1 76 ? -14.227 12.186 -32.719 1.00 35.91 76 GLN A C 1
ATOM 554 O O . GLN A 1 76 ? -13.484 13.102 -32.400 1.00 35.91 76 GLN A O 1
ATOM 559 N N . GLY A 1 77 ? -13.607 11.065 -33.087 1.00 31.66 77 GLY A N 1
ATOM 560 C CA . GLY A 1 77 ? -13.989 9.729 -33.531 1.00 31.66 77 GLY A CA 1
ATOM 561 C C . GLY A 1 77 ? -12.717 9.076 -34.122 1.00 31.66 77 GLY A C 1
ATOM 562 O O . GLY A 1 77 ? -12.113 9.670 -35.003 1.00 31.66 77 GLY A O 1
ATOM 563 N N . ALA A 1 78 ? -12.348 7.878 -33.643 1.00 40.41 78 ALA A N 1
ATOM 564 C CA . ALA A 1 78 ? -11.488 6.861 -34.293 1.00 40.41 78 ALA A CA 1
ATOM 565 C C . ALA A 1 78 ? -9.967 7.151 -34.548 1.00 40.41 78 ALA A C 1
ATOM 567 O O . ALA A 1 78 ? -9.524 8.294 -34.488 1.00 40.41 78 ALA A O 1
ATOM 568 N N . PRO A 1 79 ? -9.137 6.093 -34.740 1.00 38.06 79 PRO A N 1
ATOM 569 C CA . PRO A 1 79 ? -7.717 6.056 -34.370 1.00 38.06 79 PRO A CA 1
ATOM 570 C C . PRO A 1 79 ? -6.763 6.445 -35.511 1.00 38.06 79 PRO A C 1
ATOM 572 O O . PRO A 1 79 ? -6.989 6.114 -36.673 1.00 38.06 79 PRO A O 1
ATOM 575 N N . LEU A 1 80 ? -5.643 7.085 -35.166 1.00 35.44 80 LEU A N 1
ATOM 576 C CA . LEU A 1 80 ? -4.540 7.345 -36.092 1.00 35.44 80 LEU A CA 1
ATOM 577 C C . LEU A 1 80 ? -3.482 6.241 -35.982 1.00 35.44 80 LEU A C 1
ATOM 579 O O . LEU A 1 80 ? -2.850 6.058 -34.944 1.00 35.44 80 LEU A O 1
ATOM 583 N N . PHE A 1 81 ? -3.307 5.522 -37.089 1.00 40.31 81 PHE A N 1
ATOM 584 C CA . PHE A 1 81 ? -2.159 4.672 -37.395 1.00 40.31 81 PHE A CA 1
ATOM 585 C C . PHE A 1 81 ? -0.825 5.437 -37.246 1.00 40.31 81 PHE A C 1
ATOM 587 O O . PHE A 1 81 ? -0.792 6.646 -37.500 1.00 40.31 81 PHE A O 1
ATOM 594 N N . PRO A 1 82 ? 0.299 4.760 -36.934 1.00 37.59 82 PRO A N 1
ATOM 595 C CA . PRO A 1 82 ? 1.621 5.374 -36.996 1.00 37.59 82 PRO A CA 1
ATOM 596 C C . PRO A 1 82 ? 1.966 5.705 -38.452 1.00 37.59 82 PRO A C 1
ATOM 598 O O . PRO A 1 82 ? 2.069 4.823 -39.306 1.00 37.59 82 PRO A O 1
ATOM 601 N N . LYS A 1 83 ? 2.120 6.996 -38.745 1.00 33.84 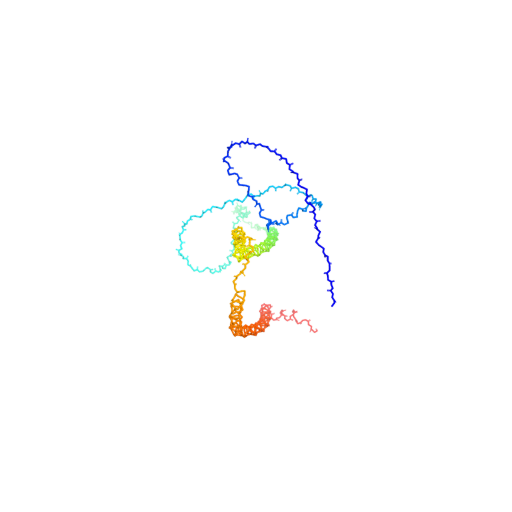83 LYS A N 1
ATOM 602 C CA . LYS A 1 83 ? 2.576 7.486 -40.044 1.00 33.84 83 LYS A CA 1
ATOM 603 C C . LYS A 1 83 ? 4.066 7.172 -40.189 1.00 33.84 83 LYS A C 1
ATOM 605 O O . LYS A 1 83 ? 4.869 7.602 -39.366 1.00 33.84 83 LYS A O 1
ATOM 610 N N . LEU A 1 84 ? 4.394 6.421 -41.239 1.00 35.94 84 LEU A N 1
ATOM 611 C CA . LEU A 1 84 ? 5.749 6.192 -41.727 1.00 35.94 84 LEU A CA 1
ATOM 612 C C . LEU A 1 84 ? 6.567 7.491 -41.756 1.00 35.94 84 LEU A C 1
ATOM 614 O O . LEU A 1 84 ? 6.081 8.538 -42.192 1.00 35.94 84 LEU A O 1
ATOM 618 N N . LEU A 1 85 ? 7.826 7.355 -41.339 1.00 39.75 85 LEU A N 1
ATOM 619 C CA . LEU A 1 85 ? 8.923 8.29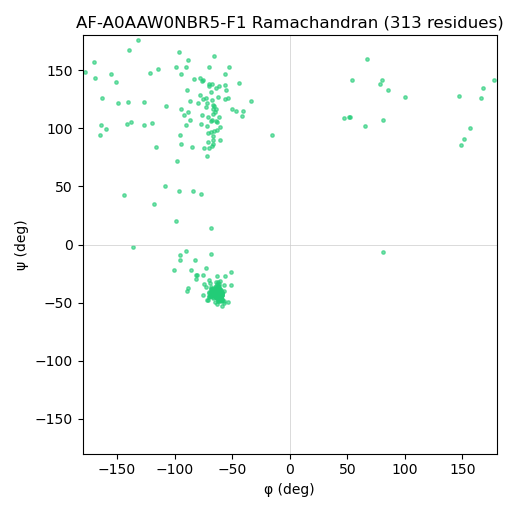7 -41.531 1.00 39.75 85 LEU A CA 1
ATOM 620 C C . LEU A 1 85 ? 8.875 8.894 -42.947 1.00 39.75 85 LEU A C 1
ATOM 622 O O . LEU A 1 85 ? 9.040 8.181 -43.937 1.00 39.75 85 LEU A O 1
ATOM 626 N N . GLN A 1 86 ? 8.645 10.204 -43.043 1.00 35.91 86 GLN A N 1
ATOM 627 C CA . GLN A 1 86 ? 8.957 10.954 -44.256 1.00 35.91 86 GLN A CA 1
ATOM 628 C C . GLN A 1 86 ? 10.403 11.453 -44.158 1.00 35.91 86 GLN A C 1
ATOM 630 O O . GLN A 1 86 ? 10.774 12.015 -43.125 1.00 35.91 86 GLN A O 1
ATOM 635 N N . PRO A 1 87 ? 11.219 11.280 -45.209 1.00 36.19 87 PRO A N 1
ATOM 636 C CA . PRO A 1 87 ? 12.558 11.840 -45.255 1.00 36.19 87 PRO A CA 1
ATOM 637 C C . PRO A 1 87 ? 12.477 13.366 -45.358 1.00 36.19 87 PRO A C 1
ATOM 639 O O . PRO A 1 87 ? 11.739 13.918 -46.177 1.00 36.19 87 PRO A O 1
ATOM 642 N N . VAL A 1 88 ? 13.245 14.045 -44.507 1.00 35.81 88 VAL A N 1
ATOM 643 C CA . VAL A 1 88 ? 13.438 15.494 -44.546 1.00 35.81 88 VAL A CA 1
ATOM 644 C C . VAL A 1 88 ? 14.180 15.849 -45.834 1.00 35.81 88 VAL A C 1
ATOM 646 O O . VAL A 1 88 ? 15.299 15.403 -46.076 1.00 35.81 88 VAL A O 1
ATOM 649 N N . SER A 1 89 ? 13.533 16.656 -46.670 1.00 39.44 89 SER A N 1
ATOM 650 C CA . SER A 1 89 ? 14.118 17.292 -47.849 1.00 39.44 89 SER A CA 1
ATOM 651 C C . SER A 1 89 ? 15.357 18.102 -47.449 1.00 39.44 89 SER A C 1
ATOM 653 O O . SER A 1 89 ? 15.264 18.898 -46.509 1.00 39.44 89 SER A O 1
ATOM 655 N N . PRO A 1 90 ? 16.497 18.002 -48.152 1.00 38.50 90 PRO A N 1
ATOM 656 C CA . PRO A 1 90 ? 17.591 18.922 -47.905 1.00 38.50 90 PRO A CA 1
ATOM 657 C C . PRO A 1 90 ? 17.168 20.328 -48.342 1.00 38.50 90 PRO A C 1
ATOM 659 O O . PRO A 1 90 ? 16.751 20.563 -49.478 1.00 38.50 90 PRO A O 1
ATOM 662 N N . SER A 1 91 ? 17.268 21.262 -47.396 1.00 31.69 91 SER A N 1
ATOM 663 C CA . SER A 1 91 ? 17.228 22.702 -47.626 1.00 31.69 91 SER A CA 1
ATOM 664 C C . SER A 1 91 ? 18.144 23.053 -48.799 1.00 31.69 91 SER A C 1
ATOM 666 O O . SER A 1 91 ? 19.359 22.864 -48.735 1.00 31.69 91 SER A O 1
ATOM 668 N N . SER A 1 92 ? 17.554 23.550 -49.886 1.00 38.88 92 SER A N 1
ATOM 669 C CA . SER A 1 92 ? 18.279 24.080 -51.036 1.00 38.88 92 SER A CA 1
ATOM 670 C C . SER A 1 92 ? 18.914 25.417 -50.651 1.00 38.88 92 SER A C 1
ATOM 672 O O . SER A 1 92 ? 18.437 26.488 -51.033 1.00 38.88 92 SER A O 1
ATOM 674 N N . GLN A 1 93 ? 20.004 25.367 -49.888 1.00 36.22 93 GLN A N 1
ATOM 675 C CA . GLN A 1 93 ? 20.894 26.504 -49.718 1.00 36.22 93 GLN A CA 1
ATOM 676 C C . GLN A 1 93 ? 21.593 26.734 -51.060 1.00 36.22 93 GLN A C 1
ATOM 678 O O . GLN A 1 93 ? 22.439 25.954 -51.494 1.00 36.22 93 GLN A O 1
ATOM 683 N N . LYS A 1 94 ? 21.178 27.797 -51.756 1.00 38.44 94 LYS A N 1
ATOM 684 C CA . LYS A 1 94 ? 21.823 28.294 -52.973 1.00 38.44 94 LYS A CA 1
ATOM 685 C C . LYS A 1 94 ? 23.267 28.685 -52.645 1.00 38.44 94 LYS A C 1
ATOM 687 O O . LYS A 1 94 ? 23.532 29.835 -52.309 1.00 38.44 94 LYS A O 1
ATOM 692 N N . MET A 1 95 ? 24.205 27.752 -52.764 1.00 32.62 95 MET A N 1
ATOM 693 C CA . MET A 1 95 ? 25.601 28.108 -52.983 1.00 32.62 95 MET A CA 1
ATOM 694 C C . MET A 1 95 ? 25.733 28.495 -54.452 1.00 32.62 95 MET A C 1
ATOM 696 O O . MET A 1 95 ? 25.712 27.647 -55.342 1.00 32.62 95 MET A O 1
ATOM 700 N N . SER A 1 96 ? 25.814 29.801 -54.711 1.00 40.28 96 SER A N 1
ATOM 701 C CA . SER A 1 96 ? 26.231 30.315 -56.009 1.00 40.28 96 SER A CA 1
ATOM 702 C C . SER A 1 96 ? 27.653 29.822 -56.278 1.00 40.28 96 SER A C 1
ATOM 704 O O . SER A 1 96 ? 28.622 30.350 -55.732 1.00 40.28 96 SER A O 1
ATOM 706 N N . LEU A 1 97 ? 27.782 28.784 -57.097 1.00 38.31 97 LEU A N 1
ATOM 707 C CA . LEU A 1 97 ? 29.069 28.393 -57.653 1.00 38.31 97 LEU A CA 1
ATOM 708 C C . LEU A 1 97 ? 29.591 29.561 -58.508 1.00 38.31 97 LEU A C 1
ATOM 710 O O . LEU A 1 97 ? 28.824 30.106 -59.308 1.00 38.31 97 LEU A O 1
ATOM 714 N N . PRO A 1 98 ? 30.879 29.937 -58.425 1.00 44.16 98 PRO A N 1
ATOM 715 C CA . PRO A 1 98 ? 31.478 30.940 -59.299 1.00 44.16 98 PRO A CA 1
ATOM 716 C C . PRO A 1 98 ? 31.774 30.331 -60.681 1.00 44.16 98 PRO A C 1
ATOM 718 O O . PRO A 1 98 ? 32.844 30.527 -61.244 1.00 44.16 98 PRO A O 1
ATOM 721 N N . PHE A 1 99 ? 30.838 29.554 -61.229 1.00 40.56 99 PHE A N 1
ATOM 722 C CA . PHE A 1 99 ? 30.964 28.954 -62.557 1.00 40.56 99 PHE A CA 1
ATOM 723 C C . PHE A 1 99 ? 30.581 29.951 -63.667 1.00 40.56 99 PHE A C 1
ATOM 725 O O . PHE A 1 99 ? 30.914 29.763 -64.831 1.00 40.56 99 PHE A O 1
ATOM 732 N N . CYS A 1 100 ? 29.940 31.067 -63.299 1.00 43.31 100 CYS A N 1
ATOM 733 C CA . CYS A 1 100 ? 29.450 32.100 -64.212 1.00 43.31 100 CYS A CA 1
ATOM 734 C C . CYS A 1 100 ? 30.430 33.277 -64.370 1.00 43.31 100 CYS A C 1
ATOM 736 O O . CYS A 1 100 ? 30.043 34.436 -64.251 1.00 43.31 100 CYS A O 1
ATOM 738 N N . LYS A 1 101 ? 31.722 32.994 -64.568 1.00 42.38 101 LYS A N 1
ATOM 739 C CA . LYS A 1 101 ? 32.691 34.002 -65.049 1.00 42.38 101 LYS A CA 1
ATOM 740 C C . LYS A 1 101 ? 33.635 33.500 -66.140 1.00 42.38 101 LYS A C 1
ATOM 742 O O . LYS A 1 101 ? 34.426 34.284 -66.645 1.00 42.38 101 LYS A O 1
ATOM 747 N N . VAL A 1 102 ? 33.555 32.226 -66.529 1.00 44.84 102 VAL A N 1
ATOM 748 C CA . VAL A 1 102 ? 34.427 31.670 -67.581 1.00 44.84 102 VAL A CA 1
ATOM 749 C C . VAL A 1 102 ? 33.753 31.688 -68.961 1.00 44.84 102 VAL A C 1
ATOM 751 O O . VAL A 1 102 ? 34.430 31.562 -69.974 1.00 44.84 102 VAL A O 1
ATOM 754 N N . CYS A 1 103 ? 32.438 31.910 -69.035 1.00 47.12 103 CYS A N 1
ATOM 755 C CA . CYS A 1 103 ? 31.696 31.826 -70.298 1.00 47.12 103 CYS A CA 1
ATOM 756 C C . CYS A 1 103 ? 31.492 33.165 -71.029 1.00 47.12 103 CYS A C 1
ATOM 758 O O . CYS A 1 103 ? 31.084 33.142 -72.185 1.00 47.12 103 CYS A O 1
ATOM 760 N N . ASP A 1 104 ? 31.825 34.309 -70.424 1.00 45.50 104 ASP A N 1
ATOM 761 C CA . ASP A 1 104 ? 31.471 35.629 -70.980 1.00 45.50 104 ASP A CA 1
ATOM 762 C C . ASP A 1 104 ? 32.605 36.327 -71.762 1.00 45.50 104 ASP A C 1
ATOM 764 O O . ASP A 1 104 ? 32.567 37.540 -71.958 1.00 45.50 104 ASP A O 1
ATOM 768 N N . ALA A 1 105 ? 33.626 35.600 -72.234 1.00 49.50 105 ALA A N 1
ATOM 769 C CA . ALA A 1 105 ? 34.743 36.214 -72.970 1.00 49.50 105 ALA A CA 1
ATOM 770 C C . ALA A 1 105 ? 35.324 35.362 -74.114 1.00 49.50 105 ALA A C 1
ATOM 772 O O . ALA A 1 105 ? 36.540 35.319 -74.291 1.00 49.50 105 ALA A O 1
ATOM 773 N N . VAL A 1 106 ? 34.486 34.710 -74.928 1.00 47.69 106 VAL A N 1
ATOM 774 C CA . VAL A 1 106 ? 34.951 34.102 -76.192 1.00 47.69 106 VAL A CA 1
ATOM 775 C C . VAL A 1 106 ? 34.269 34.789 -77.373 1.00 47.69 106 VAL A C 1
ATOM 777 O O . VAL A 1 106 ? 33.254 34.332 -77.893 1.00 47.69 106 VAL A O 1
ATOM 780 N N . ASN A 1 107 ? 34.843 35.920 -77.791 1.00 46.97 107 ASN A N 1
ATOM 781 C CA . ASN A 1 107 ? 34.596 36.480 -79.115 1.00 46.97 107 ASN A CA 1
ATOM 782 C C . ASN A 1 107 ? 35.189 35.523 -80.156 1.00 46.97 107 ASN A C 1
ATOM 784 O O . ASN A 1 107 ? 36.388 35.248 -80.149 1.00 46.97 107 ASN A O 1
ATOM 788 N N . PHE A 1 108 ? 34.341 35.014 -81.047 1.00 50.31 108 PHE A N 1
ATOM 789 C CA . PHE A 1 108 ? 34.757 34.241 -82.209 1.00 50.31 108 PHE A CA 1
ATOM 790 C C . PHE A 1 108 ? 35.413 35.174 -83.235 1.00 50.31 108 PHE A C 1
ATOM 792 O O . PHE A 1 108 ? 34.726 35.864 -83.984 1.00 50.31 108 PHE A O 1
ATOM 799 N N . SER A 1 109 ? 36.743 35.165 -83.296 1.00 48.81 109 SER A N 1
ATOM 800 C CA . SER A 1 109 ? 37.490 35.599 -84.476 1.00 48.81 109 SER A CA 1
ATOM 801 C C . SER A 1 109 ? 38.691 34.683 -84.695 1.00 48.81 109 SER A C 1
ATOM 803 O O . SER A 1 109 ? 39.530 34.549 -83.811 1.00 48.81 109 SER A O 1
ATOM 805 N N . ASP A 1 110 ? 38.723 34.085 -85.883 1.00 42.97 110 ASP A N 1
ATOM 806 C CA . ASP A 1 110 ? 39.834 33.403 -86.549 1.00 42.97 110 ASP A CA 1
ATOM 807 C C . ASP A 1 110 ? 40.611 32.291 -85.813 1.00 42.97 110 ASP A C 1
ATOM 809 O O . ASP A 1 110 ? 41.475 32.497 -84.966 1.00 42.97 110 ASP A O 1
ATOM 813 N N . GLY A 1 111 ? 40.396 31.065 -86.298 1.00 51.41 111 GLY A N 1
ATOM 814 C CA . GLY A 1 111 ? 41.500 30.279 -86.856 1.00 51.41 111 GLY A CA 1
ATOM 815 C C . GLY A 1 111 ? 42.442 29.514 -85.927 1.00 51.41 111 GLY A C 1
ATOM 816 O O . GLY A 1 111 ? 43.223 28.723 -86.448 1.00 51.41 111 GLY A O 1
ATOM 817 N N . HIS A 1 112 ? 42.369 29.644 -84.600 1.00 54.62 112 HIS A N 1
ATOM 818 C CA . HIS A 1 112 ? 43.179 28.824 -83.689 1.00 54.62 112 HIS A CA 1
ATOM 819 C C . HIS A 1 112 ? 42.368 28.339 -82.484 1.00 54.62 112 HIS A C 1
ATOM 821 O O . HIS A 1 112 ? 42.085 29.086 -81.550 1.00 54.62 112 HIS A O 1
ATOM 827 N N . CYS A 1 113 ? 42.008 27.053 -82.484 1.00 51.19 113 CYS A N 1
ATOM 828 C CA . CYS A 1 113 ? 41.414 26.388 -81.328 1.00 51.19 113 CYS A CA 1
ATOM 829 C C . CYS A 1 113 ? 42.473 26.225 -80.228 1.00 51.19 113 CYS A C 1
ATOM 831 O O . CYS A 1 113 ? 43.086 25.166 -80.098 1.00 51.19 113 CYS A O 1
ATOM 833 N N . LEU A 1 114 ? 42.689 27.262 -79.419 1.00 54.47 114 LEU A N 1
ATOM 834 C CA . LEU A 1 114 ? 43.282 27.081 -78.100 1.00 54.47 114 LEU A CA 1
ATOM 835 C C . LEU A 1 114 ? 42.267 26.283 -77.283 1.00 54.47 114 LEU A C 1
ATOM 837 O O . LEU A 1 114 ? 41.276 26.825 -76.799 1.00 54.47 114 LEU A O 1
ATOM 841 N N . ARG A 1 115 ? 42.472 24.965 -77.205 1.00 54.88 115 ARG A N 1
ATOM 842 C CA . ARG A 1 115 ? 41.766 24.091 -76.268 1.00 54.88 115 ARG A CA 1
ATOM 843 C C . ARG A 1 115 ? 41.888 24.750 -74.891 1.00 54.88 115 ARG A C 1
ATOM 845 O O . ARG A 1 115 ? 43.018 24.905 -74.431 1.00 54.88 115 ARG A O 1
ATOM 852 N N . PRO A 1 116 ? 40.789 25.175 -74.244 1.00 61.12 116 PRO A N 1
ATOM 853 C CA . PRO A 1 116 ? 40.881 25.604 -72.865 1.00 61.12 116 PRO A CA 1
ATOM 854 C C . PRO A 1 116 ? 41.301 24.358 -72.091 1.00 61.12 116 PRO A C 1
ATOM 856 O O . PRO A 1 116 ? 40.517 23.415 -71.958 1.00 61.12 116 PRO A O 1
ATOM 859 N N . ASP A 1 117 ? 42.558 24.300 -71.659 1.00 57.97 117 ASP A N 1
ATOM 860 C CA . ASP A 1 117 ? 42.981 23.327 -70.663 1.00 57.97 117 ASP A CA 1
ATOM 861 C C . ASP A 1 117 ? 42.279 23.733 -69.366 1.00 57.97 117 ASP A C 1
ATOM 863 O O . ASP A 1 117 ? 42.783 24.498 -68.547 1.00 57.97 117 ASP A O 1
ATOM 867 N N . PHE A 1 118 ? 41.036 23.274 -69.218 1.00 64.81 118 PHE A N 1
ATOM 868 C CA . PHE A 1 118 ? 40.392 23.226 -67.923 1.00 64.81 118 PHE A CA 1
ATOM 869 C C . PHE A 1 118 ? 41.247 22.296 -67.088 1.00 64.81 118 PHE A C 1
ATOM 871 O O . PHE A 1 118 ? 41.300 21.094 -67.356 1.00 64.81 118 PHE A O 1
ATOM 878 N N . ASP A 1 119 ? 41.949 22.858 -66.113 1.00 74.06 119 ASP A N 1
ATOM 879 C CA . ASP A 1 119 ? 42.731 22.056 -65.197 1.00 74.06 119 ASP A CA 1
ATOM 880 C C . ASP A 1 119 ? 41.766 21.217 -64.347 1.00 74.06 119 ASP A C 1
ATOM 882 O O . ASP A 1 119 ? 41.220 21.653 -63.330 1.00 74.06 119 ASP A O 1
ATOM 886 N N . ILE A 1 120 ? 41.509 19.994 -64.817 1.00 81.00 120 ILE A N 1
ATOM 887 C CA . ILE A 1 120 ? 40.661 18.999 -64.159 1.00 81.00 120 ILE A CA 1
ATOM 888 C C . ILE A 1 120 ? 41.179 18.743 -62.735 1.00 81.00 120 ILE A C 1
ATOM 890 O O . ILE A 1 120 ? 40.386 18.431 -61.847 1.00 81.00 120 ILE A O 1
ATOM 894 N N . SER A 1 121 ? 42.481 18.945 -62.489 1.00 79.75 121 SER A N 1
ATOM 895 C CA . SER A 1 121 ? 43.091 18.854 -61.162 1.00 79.75 121 SER A CA 1
ATOM 896 C C . SER A 1 121 ? 42.510 19.885 -60.192 1.00 79.75 121 SER A C 1
ATOM 898 O O . SER A 1 121 ? 42.183 19.545 -59.056 1.00 79.75 121 SER A O 1
ATOM 900 N N . VAL A 1 122 ? 42.287 21.125 -60.642 1.00 84.12 122 VAL A N 1
ATOM 901 C CA . VAL A 1 122 ? 41.709 22.195 -59.811 1.00 84.12 122 VAL A CA 1
ATOM 902 C C . VAL A 1 122 ? 40.259 21.880 -59.448 1.00 84.12 122 VAL A C 1
ATOM 904 O O . VAL A 1 122 ? 39.875 21.995 -58.285 1.00 84.12 122 VAL A O 1
ATOM 907 N N . ILE A 1 123 ? 39.451 21.429 -60.413 1.00 85.38 123 ILE A N 1
ATOM 908 C CA . ILE A 1 123 ? 38.046 21.058 -60.164 1.00 85.38 123 ILE A CA 1
ATOM 909 C C . ILE A 1 123 ? 37.973 19.867 -59.203 1.00 85.38 123 ILE A C 1
ATOM 911 O O . ILE A 1 123 ? 37.206 19.894 -58.239 1.00 85.38 123 ILE A O 1
ATOM 915 N N . LYS A 1 124 ? 38.808 18.848 -59.428 1.00 88.50 124 LYS A N 1
ATOM 916 C CA . LYS A 1 124 ? 38.913 17.676 -58.559 1.00 88.50 124 LYS A CA 1
ATOM 917 C C . LYS A 1 124 ? 39.318 18.069 -57.135 1.00 88.50 124 LYS A C 1
ATOM 919 O O . LYS A 1 124 ? 38.648 17.657 -56.194 1.00 88.50 124 LYS A O 1
ATOM 924 N N . GLY A 1 125 ? 40.317 18.937 -56.975 1.00 87.06 125 GLY A N 1
ATOM 925 C CA . GLY A 1 125 ? 40.743 19.438 -55.667 1.00 87.06 125 GLY A CA 1
ATOM 926 C C . GLY A 1 125 ? 39.652 20.225 -54.930 1.00 87.06 125 GLY A C 1
ATOM 927 O O . GLY A 1 125 ? 39.488 20.073 -53.720 1.00 87.06 125 GLY A O 1
ATOM 928 N N . ILE A 1 126 ? 38.846 21.021 -55.645 1.00 89.50 126 ILE A N 1
ATOM 929 C CA . ILE A 1 126 ? 37.698 21.736 -55.059 1.00 89.50 126 ILE A CA 1
ATOM 930 C C . ILE A 1 126 ? 36.613 20.753 -54.605 1.00 89.50 126 ILE A C 1
ATOM 932 O O . ILE A 1 126 ? 36.067 20.905 -53.510 1.00 89.50 126 ILE A O 1
ATOM 936 N N . MET A 1 127 ? 36.302 19.739 -55.417 1.00 92.44 127 MET A N 1
ATOM 937 C CA . MET A 1 127 ? 35.332 18.705 -55.049 1.00 92.44 127 MET A CA 1
ATOM 938 C C . MET A 1 127 ? 35.798 17.921 -53.824 1.00 92.44 127 MET A C 1
ATOM 940 O O . MET A 1 127 ? 35.043 17.802 -52.866 1.00 92.44 127 MET A O 1
ATOM 944 N N . GLU A 1 128 ? 37.050 17.471 -53.810 1.00 90.88 128 GLU A N 1
ATOM 945 C CA . GLU A 1 128 ? 37.642 16.748 -52.683 1.00 90.88 128 GLU A CA 1
ATOM 946 C C . GLU A 1 128 ? 37.651 17.598 -51.403 1.00 90.88 128 GLU A C 1
ATOM 948 O O . GLU A 1 128 ? 37.270 17.109 -50.338 1.00 90.88 128 GLU A O 1
ATOM 953 N N . SER A 1 129 ? 37.986 18.891 -51.501 1.00 92.38 129 SER A N 1
ATOM 954 C CA . SER A 1 129 ? 37.934 19.826 -50.368 1.00 92.38 129 SER A CA 1
ATOM 955 C C . SER A 1 129 ? 36.512 20.013 -49.828 1.00 92.38 129 SER A C 1
ATOM 957 O O . SER A 1 129 ? 36.298 19.982 -48.615 1.00 92.38 129 SER A O 1
ATOM 959 N N . ASN A 1 130 ? 35.521 20.176 -50.707 1.00 93.19 130 ASN A N 1
ATOM 960 C CA . ASN A 1 130 ? 34.125 20.333 -50.300 1.00 93.19 130 ASN A CA 1
ATOM 961 C C . ASN A 1 130 ? 33.557 19.040 -49.704 1.00 93.19 130 ASN A C 1
ATOM 963 O O . ASN A 1 130 ? 32.872 19.093 -48.685 1.00 93.19 130 ASN A O 1
ATOM 967 N N . THR A 1 131 ? 33.880 17.879 -50.278 1.00 94.12 131 THR A N 1
ATOM 968 C CA . THR A 1 131 ? 33.507 16.574 -49.721 1.00 94.12 131 THR A CA 1
ATOM 969 C C . THR A 1 131 ? 34.130 16.364 -48.344 1.00 94.12 131 THR A C 1
ATO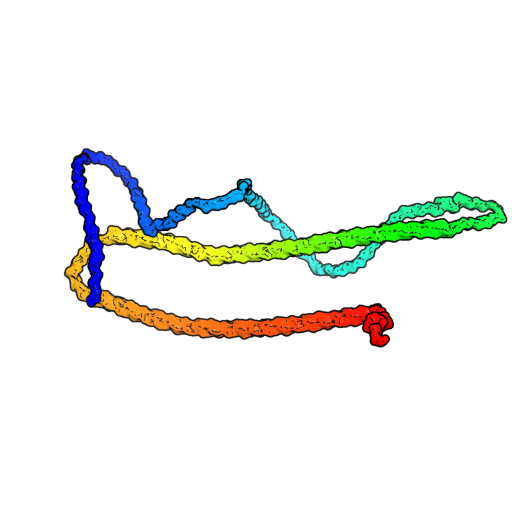M 971 O O . THR A 1 131 ? 33.438 15.907 -47.438 1.00 94.12 131 THR A O 1
ATOM 974 N N . ALA A 1 132 ? 35.394 16.749 -48.144 1.00 94.06 132 ALA A N 1
ATOM 975 C CA . ALA A 1 132 ? 36.037 16.679 -46.835 1.00 94.06 132 ALA A CA 1
ATOM 976 C C . ALA A 1 132 ? 35.334 17.573 -45.797 1.00 94.06 132 ALA A C 1
ATOM 978 O O . ALA A 1 132 ? 35.071 17.121 -44.686 1.00 94.06 132 ALA A O 1
ATOM 979 N N . LYS A 1 133 ? 34.960 18.808 -46.163 1.00 94.81 133 LYS A N 1
ATOM 980 C CA . LYS A 1 133 ? 34.206 19.717 -45.278 1.00 94.81 133 LYS A CA 1
ATOM 981 C C . LYS A 1 133 ? 32.834 19.161 -44.904 1.00 94.81 133 LYS A C 1
ATOM 983 O O . LYS A 1 133 ? 32.503 19.126 -43.725 1.00 94.81 133 LYS A O 1
ATOM 988 N N . LEU A 1 134 ? 32.070 18.689 -45.891 1.00 96.00 134 LEU A N 1
ATOM 989 C CA . LEU A 1 134 ? 30.750 18.093 -45.662 1.00 96.00 134 LEU A CA 1
ATOM 990 C C . LEU A 1 134 ? 30.837 16.840 -44.792 1.00 96.00 134 LEU A C 1
ATOM 992 O O . LEU A 1 134 ? 29.963 16.605 -43.965 1.00 96.00 134 LEU A O 1
ATOM 996 N N . ARG A 1 135 ? 31.900 16.049 -44.957 1.00 94.25 135 ARG A N 1
ATOM 997 C CA . ARG A 1 135 ? 32.145 14.870 -44.132 1.00 94.25 135 ARG A CA 1
ATOM 998 C C . ARG A 1 135 ? 32.399 15.248 -42.675 1.00 94.25 135 ARG A C 1
ATOM 1000 O O . ARG A 1 135 ? 31.739 14.698 -41.805 1.00 94.25 135 ARG A O 1
ATOM 1007 N N . VAL A 1 136 ? 33.295 16.201 -42.417 1.00 97.06 136 VAL A N 1
ATOM 1008 C CA . VAL A 1 136 ? 33.579 16.676 -41.051 1.00 97.06 136 VAL A CA 1
ATOM 1009 C C . VAL A 1 136 ? 32.328 17.285 -40.414 1.00 97.06 136 VAL A C 1
ATOM 1011 O O . VAL A 1 136 ? 32.037 17.030 -39.248 1.00 97.06 136 VAL A O 1
ATOM 1014 N N . GLU A 1 137 ? 31.553 18.056 -41.176 1.00 96.56 137 GLU A N 1
ATOM 1015 C CA . GLU A 1 137 ? 30.295 18.632 -40.700 1.00 96.56 137 GLU A CA 1
ATOM 1016 C C . GLU A 1 137 ? 29.254 17.552 -40.364 1.00 96.56 137 GLU A C 1
ATOM 1018 O O . GLU A 1 137 ? 28.615 17.626 -39.316 1.00 96.56 137 GLU A O 1
ATOM 1023 N N . ALA A 1 138 ? 29.108 16.523 -41.203 1.00 96.12 138 ALA A N 1
ATOM 1024 C CA . ALA A 1 138 ? 28.216 15.398 -40.933 1.00 96.12 138 ALA A CA 1
ATOM 1025 C C . ALA A 1 138 ? 28.667 14.584 -39.709 1.00 96.12 138 ALA A C 1
ATOM 1027 O O . ALA A 1 138 ? 27.840 14.276 -38.856 1.00 96.12 138 ALA A O 1
ATOM 1028 N N . GLU A 1 139 ? 29.965 14.286 -39.589 1.00 96.06 139 GLU A N 1
ATOM 1029 C CA . GLU A 1 139 ? 30.542 13.590 -38.429 1.00 96.06 139 GLU A CA 1
ATOM 1030 C C . GLU A 1 139 ? 30.293 14.382 -37.135 1.00 96.06 139 GLU A C 1
ATOM 1032 O O . GLU A 1 139 ? 29.848 13.813 -36.142 1.00 96.06 139 GLU A O 1
ATOM 1037 N N . THR A 1 140 ? 30.476 15.706 -37.168 1.00 97.31 140 THR A N 1
ATOM 1038 C CA . THR A 1 140 ? 30.219 16.583 -36.013 1.00 97.31 140 THR A CA 1
ATOM 1039 C C . THR A 1 140 ? 28.744 16.574 -35.611 1.00 97.31 140 THR A C 1
ATOM 1041 O O . THR A 1 140 ? 28.432 16.448 -34.429 1.00 97.31 140 THR A O 1
ATOM 1044 N N . ARG A 1 141 ? 27.824 16.667 -36.581 1.00 97.69 141 ARG A N 1
ATOM 1045 C CA . ARG A 1 141 ? 26.378 16.633 -36.309 1.00 97.69 141 ARG A CA 1
ATOM 1046 C C . ARG A 1 141 ? 25.934 15.299 -35.711 1.00 97.69 141 ARG A C 1
ATOM 1048 O O . ARG A 1 141 ? 25.145 15.306 -34.778 1.00 97.69 141 ARG A O 1
ATOM 1055 N N . ILE A 1 142 ? 26.457 14.180 -36.216 1.00 98.06 142 ILE A N 1
ATOM 1056 C CA . ILE A 1 142 ? 26.132 12.846 -35.689 1.00 98.06 142 ILE A CA 1
ATOM 1057 C C . ILE A 1 142 ? 26.594 12.716 -34.236 1.00 98.06 142 ILE A C 1
ATOM 1059 O O . ILE A 1 142 ? 25.837 12.237 -33.400 1.00 98.06 142 ILE A O 1
ATOM 1063 N N . VAL A 1 143 ? 27.818 13.152 -33.919 1.00 97.81 143 VAL A N 1
ATOM 1064 C CA . VAL A 1 143 ? 28.328 13.100 -32.539 1.00 97.81 143 VAL A CA 1
ATOM 1065 C C . VAL A 1 143 ? 27.461 13.946 -31.608 1.00 97.81 143 VAL A C 1
ATOM 1067 O O . VAL A 1 143 ? 27.076 13.465 -30.547 1.00 97.81 143 VAL A O 1
ATOM 1070 N N . GLN A 1 144 ? 27.090 15.158 -32.028 1.00 98.12 144 GLN A N 1
ATOM 1071 C CA . GLN A 1 144 ? 26.210 16.023 -31.244 1.00 98.12 144 GLN A CA 1
ATOM 1072 C C . GLN A 1 144 ? 24.834 15.379 -30.996 1.00 98.12 144 GLN A C 1
ATOM 1074 O O . GLN A 1 144 ? 24.345 15.391 -29.871 1.00 98.12 144 GLN A O 1
ATOM 1079 N N . GLU A 1 145 ? 24.215 14.790 -32.023 1.00 97.94 145 GLU A N 1
ATOM 1080 C CA . GLU A 1 145 ? 22.905 14.140 -31.894 1.00 97.94 145 GLU A CA 1
ATOM 1081 C C . GLU A 1 145 ? 22.955 12.934 -30.942 1.00 97.94 145 GLU A C 1
ATOM 1083 O O . GLU A 1 145 ? 22.045 12.752 -30.137 1.00 97.94 145 GLU A O 1
ATOM 1088 N N . LEU A 1 146 ? 24.042 12.155 -30.968 1.00 97.44 146 LEU A N 1
ATOM 1089 C CA . LEU A 1 146 ? 24.247 11.041 -30.035 1.00 97.44 146 LEU A CA 1
ATOM 1090 C C . LEU A 1 146 ? 24.416 11.515 -28.584 1.00 97.44 146 LEU A C 1
ATOM 1092 O O . LEU A 1 146 ? 23.884 10.888 -27.668 1.00 97.44 146 LEU A O 1
ATOM 1096 N N . GLU A 1 147 ? 25.138 12.616 -28.360 1.00 98.06 147 GLU A N 1
ATOM 1097 C CA . GLU A 1 147 ? 25.283 13.214 -27.028 1.00 98.06 147 GLU A CA 1
ATOM 1098 C C . GLU A 1 147 ? 23.939 13.733 -26.495 1.00 98.06 147 GLU A C 1
ATOM 1100 O O . GLU A 1 147 ? 23.584 13.475 -25.342 1.00 98.06 147 GLU A O 1
ATOM 1105 N N . GLU A 1 148 ? 23.160 14.418 -27.336 1.00 98.00 148 GLU A N 1
ATOM 1106 C CA . GLU A 1 148 ? 21.816 14.893 -26.991 1.00 98.00 148 GLU A CA 1
ATOM 1107 C C . GLU A 1 148 ? 20.856 13.724 -26.704 1.00 98.00 148 GLU A C 1
ATOM 1109 O O . GLU A 1 148 ? 20.095 13.770 -25.732 1.00 98.00 148 GLU A O 1
ATOM 1114 N N . GLU A 1 149 ? 20.917 12.646 -27.494 1.00 97.75 149 GLU A N 1
ATOM 1115 C CA . GLU A 1 149 ? 20.115 11.440 -27.276 1.00 97.75 149 GLU A CA 1
ATOM 1116 C C . GLU A 1 149 ? 20.438 10.775 -25.930 1.00 97.75 149 GLU A C 1
ATOM 1118 O O . GLU A 1 149 ? 19.523 10.387 -25.199 1.00 97.75 149 GLU A O 1
ATOM 1123 N N . GLU A 1 150 ? 21.717 10.668 -25.564 1.00 98.06 150 GLU A N 1
ATOM 1124 C CA . GLU A 1 150 ? 22.125 10.067 -24.292 1.00 98.06 150 GLU A CA 1
ATOM 1125 C C . GLU A 1 150 ? 21.645 10.895 -23.091 1.00 98.06 150 GLU A C 1
ATOM 1127 O O . GLU A 1 150 ? 21.103 10.347 -22.127 1.00 98.06 150 GLU A O 1
ATOM 1132 N N . VAL A 1 151 ? 21.738 12.227 -23.170 1.00 98.50 151 VAL A N 1
ATOM 1133 C CA . VAL A 1 151 ? 21.195 13.123 -22.135 1.00 98.50 151 VAL A CA 1
ATOM 1134 C C . VAL A 1 151 ? 19.686 12.925 -21.976 1.00 98.50 151 VAL A C 1
ATOM 1136 O O . VAL A 1 151 ? 19.190 12.804 -20.851 1.00 98.50 151 VAL A O 1
ATOM 1139 N N . LEU A 1 152 ? 18.949 12.833 -23.086 1.00 98.56 152 LEU A N 1
ATOM 1140 C CA . LEU A 1 152 ? 17.508 12.583 -23.056 1.00 98.56 152 LEU A CA 1
ATOM 1141 C C . LEU A 1 152 ? 17.174 11.200 -22.484 1.00 98.56 152 LEU A C 1
ATOM 1143 O O . LEU A 1 152 ? 16.207 11.069 -21.729 1.00 98.56 152 LEU A O 1
ATOM 1147 N N . ARG A 1 153 ? 17.968 10.167 -22.789 1.00 98.19 153 ARG A N 1
ATOM 1148 C CA . ARG A 1 153 ? 17.796 8.817 -22.224 1.00 98.19 153 ARG A CA 1
ATOM 1149 C C . ARG A 1 153 ? 17.940 8.828 -20.705 1.00 98.19 153 ARG A C 1
ATOM 1151 O O . ARG A 1 153 ? 17.082 8.269 -20.016 1.00 98.19 153 ARG A O 1
ATOM 1158 N N . ILE A 1 154 ? 18.961 9.503 -20.180 1.00 98.44 154 ILE A N 1
ATOM 1159 C CA . ILE A 1 154 ? 19.162 9.664 -18.733 1.00 98.44 154 ILE A CA 1
ATOM 1160 C C . ILE A 1 154 ? 17.973 10.411 -18.110 1.00 98.44 154 ILE A C 1
ATOM 1162 O O . ILE A 1 154 ? 17.400 9.946 -17.122 1.00 98.44 154 ILE A O 1
ATOM 1166 N N . GLU A 1 155 ? 17.530 11.514 -18.720 1.00 98.62 155 GLU A N 1
ATOM 1167 C CA . GLU A 1 155 ? 16.399 12.300 -18.215 1.00 98.62 155 GLU A CA 1
ATOM 1168 C C . GLU A 1 155 ? 15.089 11.490 -18.184 1.00 98.62 155 GLU A C 1
ATOM 1170 O O . GLU A 1 155 ? 14.308 11.584 -17.231 1.00 98.62 155 GLU A O 1
ATOM 1175 N N . VAL A 1 156 ? 14.834 10.662 -19.201 1.00 98.38 156 VAL A N 1
ATOM 1176 C CA . VAL A 1 156 ? 13.661 9.774 -19.248 1.00 98.38 156 VAL A CA 1
ATOM 1177 C C . VAL A 1 156 ? 13.701 8.748 -18.117 1.00 98.38 156 VAL A C 1
ATOM 1179 O O . VAL A 1 156 ? 12.675 8.518 -17.468 1.00 98.38 156 VAL A O 1
ATOM 1182 N N . LEU A 1 157 ? 14.863 8.146 -17.852 1.00 98.31 157 LEU A N 1
ATOM 1183 C CA . LEU A 1 157 ? 15.025 7.189 -16.756 1.00 98.31 157 LEU A CA 1
ATOM 1184 C C . LEU A 1 157 ? 14.792 7.850 -15.392 1.00 98.31 157 LEU A C 1
ATOM 1186 O O . LEU A 1 157 ? 14.060 7.302 -14.560 1.00 98.31 157 LEU A O 1
ATOM 1190 N N . ASP A 1 158 ? 15.322 9.054 -15.187 1.00 98.56 158 ASP A N 1
ATOM 1191 C CA . ASP A 1 158 ? 15.105 9.819 -13.959 1.00 98.56 158 ASP A CA 1
ATOM 1192 C C . ASP A 1 158 ? 13.634 10.201 -13.774 1.00 98.56 158 ASP A C 1
ATOM 1194 O O . ASP A 1 158 ? 13.063 9.999 -12.696 1.00 98.56 158 ASP A O 1
ATOM 1198 N N . LYS A 1 159 ? 12.973 10.684 -14.830 1.00 98.62 159 LYS A N 1
ATOM 1199 C CA . LYS A 1 159 ? 11.537 10.996 -14.797 1.00 98.62 159 LYS A CA 1
ATOM 1200 C C . LYS A 1 159 ? 10.693 9.761 -14.508 1.00 98.62 159 LYS A C 1
ATOM 1202 O O . LYS A 1 159 ? 9.749 9.845 -13.719 1.00 98.62 159 LYS A O 1
ATOM 1207 N N . LYS A 1 160 ? 11.035 8.607 -15.090 1.00 98.44 160 LYS A N 1
ATOM 1208 C CA . LYS A 1 160 ? 10.355 7.336 -14.809 1.00 98.44 160 LYS A CA 1
ATOM 1209 C C . LYS A 1 160 ? 10.465 6.976 -13.328 1.00 98.44 160 LYS A C 1
ATOM 1211 O O . LYS A 1 160 ? 9.447 6.720 -12.685 1.00 98.44 160 LYS A O 1
ATOM 1216 N N . ARG A 1 161 ? 11.674 7.048 -12.763 1.00 98.38 161 ARG A N 1
ATOM 1217 C CA . ARG A 1 161 ? 11.913 6.799 -11.335 1.00 98.38 161 ARG A CA 1
ATOM 1218 C C . ARG A 1 161 ? 11.115 7.755 -10.444 1.00 98.38 161 ARG A C 1
ATOM 1220 O O . ARG A 1 161 ? 10.523 7.327 -9.454 1.00 98.38 161 ARG A O 1
ATOM 1227 N N . GLN A 1 162 ? 11.071 9.042 -10.788 1.00 98.44 162 GLN A N 1
ATOM 1228 C CA . GLN A 1 162 ? 10.293 10.037 -10.044 1.00 98.44 162 GLN A CA 1
ATOM 1229 C C . GLN A 1 162 ? 8.787 9.753 -10.092 1.00 98.44 162 GLN A C 1
ATOM 1231 O O . GLN A 1 162 ? 8.110 9.858 -9.067 1.00 98.44 162 GLN A O 1
ATOM 1236 N N . TYR A 1 163 ? 8.261 9.380 -11.260 1.00 98.44 163 TYR A N 1
ATOM 1237 C CA . TYR A 1 163 ? 6.852 9.036 -11.421 1.00 98.44 163 TYR A CA 1
ATOM 1238 C C . TYR A 1 163 ? 6.471 7.825 -10.565 1.00 98.44 163 TYR A C 1
ATOM 1240 O O . TYR A 1 163 ? 5.493 7.880 -9.821 1.00 98.44 163 TYR A O 1
ATOM 1248 N N . GLU A 1 164 ? 7.276 6.763 -10.606 1.00 98.56 164 GLU A N 1
ATOM 1249 C CA . GLU A 1 164 ? 7.054 5.568 -9.789 1.00 98.56 164 GLU A CA 1
ATOM 1250 C C . GLU A 1 164 ? 7.053 5.896 -8.291 1.00 98.56 164 GLU A C 1
ATOM 1252 O O . GLU A 1 164 ? 6.172 5.446 -7.558 1.00 98.56 164 GLU A O 1
ATOM 1257 N N . LEU A 1 165 ? 7.990 6.733 -7.829 1.00 98.56 165 LEU A N 1
ATOM 1258 C CA . LEU A 1 165 ? 8.036 7.174 -6.434 1.00 98.56 165 LEU A CA 1
ATOM 1259 C C . LEU A 1 165 ? 6.769 7.951 -6.045 1.00 98.56 165 LEU A C 1
ATOM 1261 O O . LEU A 1 165 ? 6.187 7.719 -4.984 1.00 98.56 165 LEU A O 1
ATOM 1265 N N . LYS A 1 166 ? 6.324 8.866 -6.913 1.00 98.31 166 LYS A N 1
ATOM 1266 C CA . LYS A 1 166 ? 5.116 9.665 -6.692 1.00 98.31 166 LYS A CA 1
ATOM 1267 C C . LYS A 1 166 ? 3.870 8.787 -6.617 1.00 98.31 166 LYS A C 1
ATOM 1269 O O . LYS A 1 166 ? 3.030 9.011 -5.750 1.00 98.31 166 LYS A O 1
ATOM 1274 N N . GLU A 1 167 ? 3.775 7.776 -7.472 1.00 98.25 167 GLU A N 1
ATOM 1275 C CA . GLU A 1 167 ? 2.648 6.849 -7.482 1.00 98.25 167 GLU A CA 1
ATOM 1276 C C . GLU A 1 167 ? 2.626 5.956 -6.235 1.00 98.25 167 GLU A C 1
ATOM 1278 O O . GLU A 1 167 ? 1.578 5.781 -5.614 1.00 98.25 167 GLU A O 1
ATOM 1283 N N . LYS A 1 168 ? 3.789 5.467 -5.783 1.00 98.38 168 LYS A N 1
ATOM 1284 C CA . LYS A 1 168 ? 3.889 4.739 -4.507 1.00 98.38 168 LYS A CA 1
ATOM 1285 C C . LYS A 1 168 ? 3.473 5.605 -3.318 1.00 98.38 168 LYS A C 1
ATOM 1287 O O . LYS A 1 168 ? 2.755 5.122 -2.446 1.00 98.38 168 LYS A O 1
ATOM 1292 N N . ASN A 1 169 ? 3.868 6.877 -3.303 1.00 98.38 169 ASN A N 1
ATOM 1293 C CA . ASN A 1 169 ? 3.441 7.816 -2.266 1.00 98.38 169 ASN A CA 1
ATOM 1294 C C . ASN A 1 169 ? 1.931 8.081 -2.315 1.00 98.38 169 ASN A C 1
ATOM 1296 O O . ASN A 1 169 ? 1.301 8.100 -1.262 1.00 98.38 169 ASN A O 1
ATOM 1300 N N . ARG A 1 170 ? 1.339 8.223 -3.511 1.00 98.44 170 ARG A N 1
ATOM 1301 C CA . ARG A 1 170 ? -0.118 8.367 -3.678 1.00 98.44 170 ARG A CA 1
ATOM 1302 C C . ARG A 1 170 ? -0.861 7.182 -3.059 1.00 98.44 170 ARG A C 1
ATOM 1304 O O . ARG A 1 170 ? -1.747 7.389 -2.237 1.00 98.44 170 ARG A O 1
ATOM 1311 N N . LEU A 1 171 ? -0.456 5.958 -3.400 1.00 98.25 171 LEU A N 1
ATOM 1312 C CA . LEU A 1 171 ? -1.059 4.734 -2.860 1.00 98.25 171 LEU A CA 1
ATOM 1313 C C . LEU A 1 171 ? -0.896 4.624 -1.339 1.00 98.25 171 LEU A C 1
ATOM 1315 O O . LEU A 1 171 ? -1.820 4.203 -0.647 1.00 98.25 171 LEU A O 1
ATOM 1319 N N . LEU A 1 172 ? 0.264 5.018 -0.805 1.00 98.38 172 LEU A N 1
ATOM 1320 C CA . LEU A 1 172 ? 0.493 5.038 0.638 1.00 98.38 172 LEU A CA 1
ATOM 1321 C C . LEU A 1 172 ? -0.439 6.032 1.342 1.00 98.38 172 LEU A C 1
ATOM 1323 O O . LEU A 1 172 ? -1.004 5.699 2.379 1.00 98.38 172 LEU A O 1
ATOM 1327 N N . SER A 1 173 ? -0.624 7.229 0.779 1.00 98.38 173 SER A N 1
ATOM 1328 C CA . SER A 1 173 ? -1.570 8.214 1.312 1.00 98.38 173 SER A CA 1
ATOM 1329 C C . SER A 1 173 ? -3.008 7.694 1.292 1.00 98.38 173 SER A C 1
ATOM 1331 O O . SER A 1 173 ? -3.692 7.794 2.303 1.00 98.38 173 SER A O 1
ATOM 1333 N N . GLU A 1 174 ? -3.438 7.055 0.203 1.00 98.25 174 GLU A N 1
ATOM 1334 C CA . GLU A 1 174 ? -4.781 6.461 0.112 1.00 98.25 174 GLU A CA 1
ATOM 1335 C C . GLU A 1 174 ? -5.001 5.346 1.140 1.00 98.25 174 GLU A C 1
ATOM 1337 O O . GLU A 1 174 ? -6.073 5.246 1.739 1.00 98.25 174 GLU A O 1
ATOM 1342 N N . LEU A 1 175 ? -3.977 4.527 1.397 1.00 98.31 175 LEU A N 1
ATOM 1343 C CA . LEU A 1 175 ? -4.042 3.501 2.433 1.00 98.31 175 LEU A CA 1
ATOM 1344 C C . LEU A 1 175 ? -4.138 4.109 3.839 1.00 98.31 175 LEU A C 1
ATOM 1346 O O . LEU A 1 175 ? -4.894 3.602 4.667 1.00 98.31 175 LEU A O 1
ATOM 1350 N N . LEU A 1 176 ? -3.397 5.186 4.111 1.00 98.44 176 LEU A N 1
ATOM 1351 C CA . LEU A 1 176 ? -3.488 5.908 5.382 1.00 98.44 176 LEU A CA 1
ATOM 1352 C C . LEU A 1 176 ? -4.887 6.496 5.584 1.00 98.44 176 LEU A C 1
ATOM 1354 O O . LEU A 1 176 ? -5.450 6.347 6.666 1.00 98.44 176 LEU A O 1
ATOM 1358 N N . ASP A 1 177 ? -5.480 7.087 4.546 1.00 98.44 177 ASP A N 1
ATOM 1359 C CA . ASP A 1 177 ? -6.844 7.618 4.609 1.00 98.44 177 ASP A CA 1
ATOM 1360 C C . ASP A 1 177 ? -7.867 6.509 4.909 1.00 98.44 177 ASP A C 1
ATOM 1362 O O . ASP A 1 177 ? -8.756 6.688 5.745 1.00 98.44 177 ASP A O 1
ATOM 1366 N N . LEU A 1 178 ? -7.706 5.326 4.303 1.00 97.88 178 LEU A N 1
ATOM 1367 C CA . LEU A 1 178 ? -8.553 4.163 4.585 1.00 97.88 178 LEU A CA 1
ATOM 1368 C C . LEU A 1 178 ? -8.388 3.660 6.029 1.00 97.88 178 LEU A C 1
ATOM 1370 O O . LEU A 1 178 ? -9.374 3.299 6.680 1.00 97.88 178 LEU A O 1
ATOM 1374 N N . GLN A 1 179 ? -7.156 3.642 6.546 1.00 98.06 179 GLN A N 1
ATOM 1375 C CA . GLN A 1 179 ? -6.878 3.272 7.935 1.00 98.06 179 GLN A CA 1
ATOM 1376 C C . GLN A 1 179 ? -7.502 4.266 8.912 1.00 98.06 179 GLN A C 1
ATOM 1378 O O . GLN A 1 179 ? -8.138 3.843 9.875 1.00 98.06 179 GLN A O 1
ATOM 1383 N N . ILE A 1 180 ? -7.378 5.568 8.643 1.00 97.69 180 ILE A N 1
ATOM 1384 C CA . ILE A 1 180 ? -8.020 6.615 9.441 1.00 97.69 180 ILE A CA 1
ATOM 1385 C C . ILE A 1 180 ? -9.532 6.395 9.442 1.00 97.69 180 ILE A C 1
ATOM 1387 O O . ILE A 1 180 ? -10.107 6.238 10.513 1.00 97.69 180 ILE A O 1
ATOM 1391 N N . ALA A 1 181 ? -10.159 6.270 8.269 1.00 97.62 181 ALA A N 1
ATOM 1392 C CA . ALA A 1 181 ? -11.601 6.053 8.158 1.00 97.62 181 ALA A CA 1
ATOM 1393 C C . ALA A 1 181 ? -12.081 4.794 8.904 1.00 97.62 181 ALA A C 1
ATOM 1395 O O . ALA A 1 181 ? -13.162 4.798 9.486 1.00 97.62 181 ALA A O 1
ATOM 1396 N N . SER A 1 182 ? -11.271 3.732 8.925 1.00 96.94 182 SER A N 1
ATOM 1397 C CA . SER A 1 182 ? -11.589 2.489 9.642 1.00 96.94 182 SER A CA 1
ATOM 1398 C C . SER A 1 182 ? -11.444 2.621 11.162 1.00 96.94 182 SER A C 1
ATOM 1400 O O . SER A 1 182 ? -12.184 1.984 11.910 1.00 96.94 182 SER A O 1
ATOM 1402 N N . LEU A 1 183 ? -10.489 3.428 11.634 1.00 96.88 183 LEU A N 1
ATOM 1403 C CA . LEU A 1 183 ? -10.227 3.644 13.060 1.00 96.88 183 LEU A CA 1
ATOM 1404 C C . LEU A 1 183 ? -11.100 4.749 13.669 1.00 96.88 183 LEU A C 1
ATOM 1406 O O . LEU A 1 183 ? -11.320 4.736 14.880 1.00 96.88 183 LEU A O 1
ATOM 1410 N N . THR A 1 184 ? -11.629 5.672 12.865 1.00 97.62 184 THR A N 1
ATOM 1411 C CA . THR A 1 184 ? -12.490 6.769 13.330 1.00 97.62 184 THR A CA 1
ATOM 1412 C C . THR A 1 184 ? -13.692 6.286 14.154 1.00 97.62 184 THR A C 1
ATOM 1414 O O . THR A 1 184 ? -13.834 6.766 15.279 1.00 97.62 184 THR A O 1
ATOM 1417 N N . PRO A 1 185 ? -14.496 5.292 13.720 1.00 97.50 185 PRO A N 1
ATOM 1418 C CA . PRO A 1 185 ? -15.629 4.811 14.516 1.00 97.50 185 PRO A CA 1
ATOM 1419 C C . PRO A 1 185 ? -15.207 4.205 15.858 1.00 97.50 185 PRO A C 1
ATOM 1421 O O . PRO A 1 185 ? -15.925 4.312 16.849 1.00 97.50 185 PRO A O 1
ATOM 1424 N N . LEU A 1 186 ? -14.030 3.574 15.912 1.00 96.25 186 LEU A N 1
ATOM 1425 C CA . LEU A 1 186 ? -13.489 3.019 17.152 1.00 96.25 186 LEU A CA 1
ATOM 1426 C C . LEU A 1 186 ? -13.065 4.132 18.116 1.00 96.25 186 LEU A C 1
ATOM 1428 O O . LEU A 1 186 ? -13.330 4.041 19.315 1.00 96.25 186 LEU A O 1
ATOM 1432 N N . ALA A 1 187 ? -12.423 5.181 17.598 1.00 96.88 187 ALA A N 1
ATOM 1433 C CA . ALA A 1 187 ? -12.067 6.353 18.387 1.00 96.88 187 ALA A CA 1
ATOM 1434 C C . ALA A 1 187 ? -13.323 7.048 18.939 1.00 96.88 187 ALA A C 1
ATOM 1436 O O . ALA A 1 187 ? -13.382 7.344 20.132 1.00 96.88 187 ALA A O 1
ATOM 1437 N N . GLU A 1 188 ? -14.354 7.227 18.110 1.00 97.38 188 GLU A N 1
ATOM 1438 C CA . GLU A 1 188 ? -15.649 7.776 18.523 1.00 97.38 188 GLU A CA 1
ATOM 1439 C C . GLU A 1 188 ? -16.307 6.907 19.605 1.00 97.38 188 GLU A C 1
ATOM 1441 O O . GLU A 1 188 ? -16.668 7.420 20.666 1.00 97.38 188 GLU A O 1
ATOM 1446 N N . ALA A 1 189 ? -16.365 5.585 19.417 1.00 97.31 189 ALA A N 1
ATOM 1447 C CA . ALA A 1 189 ? -16.909 4.660 20.411 1.00 97.31 189 ALA A CA 1
ATOM 1448 C C . ALA A 1 189 ? -16.154 4.716 21.751 1.00 97.31 189 ALA A C 1
ATOM 1450 O O . ALA A 1 189 ? -16.775 4.688 22.813 1.00 97.31 189 ALA A O 1
ATOM 1451 N N . ALA A 1 190 ? -14.824 4.846 21.727 1.00 97.19 190 ALA A N 1
ATOM 1452 C CA . ALA A 1 190 ? -14.022 4.980 22.942 1.00 97.19 190 ALA A CA 1
ATOM 1453 C C . ALA A 1 190 ? -14.318 6.295 23.689 1.00 97.19 190 ALA A C 1
ATOM 1455 O O . ALA A 1 190 ? -14.410 6.311 24.923 1.00 97.19 190 ALA A O 1
ATOM 1456 N N . THR A 1 191 ? -14.501 7.397 22.955 1.00 96.81 191 THR A N 1
ATOM 1457 C CA . THR A 1 191 ? -14.904 8.676 23.560 1.00 96.81 191 THR A CA 1
ATOM 1458 C C . THR A 1 191 ? -16.310 8.605 24.146 1.00 96.81 191 THR A C 1
ATOM 1460 O O . THR A 1 191 ? -16.509 9.013 25.289 1.00 96.81 191 THR A O 1
ATOM 1463 N N . GLN A 1 192 ? -17.251 7.990 23.427 1.00 97.75 192 GLN A N 1
ATOM 1464 C CA . GLN A 1 192 ? -18.625 7.797 23.876 1.00 97.75 192 GLN A CA 1
ATOM 1465 C C . GLN A 1 192 ? -18.684 6.943 25.149 1.00 97.75 192 GLN A C 1
ATOM 1467 O O . GLN A 1 192 ? -19.301 7.348 26.131 1.00 97.75 192 GLN A O 1
ATOM 1472 N N . PHE A 1 193 ? -17.955 5.824 25.186 1.00 97.88 193 PHE A N 1
ATOM 1473 C CA . PHE A 1 193 ? -17.839 4.977 26.376 1.00 97.88 193 PHE A CA 1
ATOM 1474 C C . PHE A 1 193 ? -17.311 5.753 27.590 1.00 97.88 193 PHE A C 1
ATOM 1476 O O . PHE A 1 193 ? -17.788 5.578 28.710 1.00 97.88 193 PHE A O 1
ATOM 1483 N N . THR A 1 194 ? -16.331 6.635 27.379 1.00 97.56 194 THR A N 1
ATOM 1484 C CA . THR A 1 194 ? -15.758 7.450 28.457 1.00 97.56 194 THR A CA 1
ATOM 1485 C C . THR A 1 194 ? -16.794 8.409 29.044 1.00 97.56 194 THR A C 1
ATOM 1487 O O . T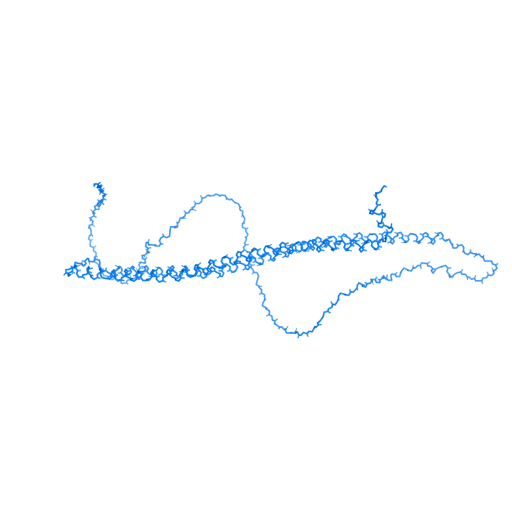HR A 1 194 ? -16.865 8.565 30.265 1.00 97.56 194 THR A O 1
ATOM 1490 N N . GLU A 1 195 ? -17.613 9.037 28.201 1.00 97.69 195 GLU A N 1
ATOM 1491 C CA . GLU A 1 195 ? -18.682 9.933 28.652 1.00 97.69 195 GLU A CA 1
ATOM 1492 C C . GLU A 1 195 ? -19.828 9.173 29.332 1.00 97.69 195 GLU A C 1
ATOM 1494 O O . GLU A 1 195 ? -20.292 9.580 30.400 1.00 97.69 195 GLU A O 1
ATOM 1499 N N . GLU A 1 196 ? -20.224 8.019 28.793 1.00 97.81 196 GLU A N 1
ATOM 1500 C CA . GLU A 1 196 ? -21.208 7.133 29.422 1.00 97.81 196 GLU A CA 1
ATOM 1501 C C . GLU A 1 196 ? -20.739 6.659 30.797 1.00 97.81 196 GLU A C 1
ATOM 1503 O O . GLU A 1 196 ? -21.498 6.717 31.765 1.00 97.81 196 GLU A O 1
ATOM 1508 N N . TYR A 1 197 ? -19.468 6.274 30.923 1.00 97.88 197 TYR A N 1
ATOM 1509 C CA . TYR A 1 197 ? -18.890 5.865 32.197 1.00 97.88 197 TYR A CA 1
ATOM 1510 C C . TYR A 1 197 ? -18.872 7.008 33.218 1.00 97.88 197 TYR A C 1
ATOM 1512 O O . TYR A 1 197 ? -19.203 6.798 34.385 1.00 97.88 197 TYR A O 1
ATOM 1520 N N . LYS A 1 198 ? -18.527 8.235 32.801 1.00 97.44 198 LYS A N 1
ATOM 1521 C CA . LYS A 1 198 ? -18.600 9.417 33.677 1.00 97.44 198 LYS A CA 1
ATOM 1522 C C . LYS A 1 198 ? -20.028 9.671 34.155 1.00 97.44 198 LYS A C 1
ATOM 1524 O O . LYS A 1 198 ? -20.227 9.932 35.341 1.00 97.44 198 LYS A O 1
ATOM 1529 N N . SER A 1 199 ? -21.005 9.575 33.255 1.00 97.38 199 SER A N 1
ATOM 1530 C CA . SER A 1 199 ? -22.424 9.750 33.580 1.00 97.38 199 SER A CA 1
ATOM 1531 C C . SER A 1 199 ? -22.915 8.668 34.546 1.00 97.38 199 SER A C 1
ATOM 1533 O O . SER A 1 199 ? -23.514 8.973 35.577 1.00 97.38 199 SER A O 1
ATOM 1535 N N . PHE A 1 200 ? -22.560 7.406 34.289 1.00 96.81 200 PHE A N 1
ATOM 1536 C CA . PHE A 1 200 ? -22.853 6.285 35.177 1.00 96.81 200 PHE A CA 1
ATOM 1537 C C . PHE A 1 200 ? -22.226 6.469 36.563 1.00 96.81 200 PHE A C 1
ATOM 1539 O O . PHE A 1 200 ? -22.912 6.331 37.573 1.00 96.81 200 PHE A O 1
ATOM 1546 N N . ALA A 1 201 ? -20.944 6.837 36.632 1.00 95.25 201 ALA A N 1
ATOM 1547 C CA . ALA A 1 201 ? -20.261 7.087 37.896 1.00 95.25 201 ALA A CA 1
ATOM 1548 C C . ALA A 1 201 ? -20.929 8.221 38.691 1.00 95.25 201 ALA A C 1
ATOM 1550 O O . ALA A 1 201 ? -21.070 8.108 39.907 1.00 95.25 201 ALA A O 1
ATOM 1551 N N . ALA A 1 202 ? -21.383 9.283 38.016 1.00 94.50 202 ALA A N 1
ATOM 1552 C CA . ALA A 1 202 ? -22.146 10.354 38.647 1.00 94.50 202 ALA A CA 1
ATOM 1553 C C . ALA A 1 202 ? -23.503 9.856 39.170 1.00 94.50 202 ALA A C 1
ATOM 1555 O O . ALA A 1 202 ? -23.853 10.147 40.310 1.00 94.50 202 ALA A O 1
ATOM 1556 N N . ALA A 1 203 ? -24.239 9.054 38.395 1.00 94.12 203 ALA A N 1
ATOM 1557 C CA . ALA A 1 203 ? -25.504 8.462 38.831 1.00 94.12 203 ALA A CA 1
ATOM 1558 C C . ALA A 1 203 ? -25.321 7.546 40.059 1.00 94.12 203 ALA A C 1
ATOM 1560 O O . ALA A 1 203 ? -26.035 7.679 41.056 1.00 94.12 203 ALA A O 1
ATOM 1561 N N . VAL A 1 204 ? -24.311 6.672 40.047 1.00 92.38 204 VAL A N 1
ATOM 1562 C CA . VAL A 1 204 ? -23.952 5.833 41.203 1.00 92.38 204 VAL A CA 1
ATOM 1563 C C . VAL A 1 204 ? -23.603 6.693 42.415 1.00 92.38 204 VAL A C 1
ATOM 1565 O O . VAL A 1 204 ? -24.061 6.420 43.522 1.00 92.38 204 VAL A O 1
ATOM 1568 N N . ASP A 1 205 ? -22.829 7.760 42.229 1.00 91.31 205 ASP A N 1
ATOM 1569 C CA . ASP A 1 205 ? -22.485 8.646 43.334 1.00 91.31 205 ASP A CA 1
ATOM 1570 C C . ASP A 1 205 ? -23.731 9.357 43.885 1.00 91.31 205 ASP A C 1
ATOM 1572 O O . ASP A 1 205 ? -23.934 9.341 45.095 1.00 91.31 205 ASP A O 1
ATOM 1576 N N . THR A 1 206 ? -24.631 9.878 43.042 1.00 88.44 206 THR A N 1
ATOM 1577 C CA . THR A 1 206 ? -25.896 10.483 43.510 1.00 88.44 206 THR A CA 1
ATOM 1578 C C . THR A 1 206 ? -26.748 9.493 44.308 1.00 88.44 206 THR A C 1
ATOM 1580 O O . THR A 1 206 ? -27.147 9.800 45.427 1.00 88.44 206 THR A O 1
ATOM 1583 N N . THR A 1 207 ? -26.935 8.264 43.816 1.00 85.19 207 THR A N 1
ATOM 1584 C CA . THR A 1 207 ? -27.694 7.229 44.543 1.00 85.19 207 THR A CA 1
ATOM 1585 C C . THR A 1 207 ? -27.031 6.818 45.860 1.00 85.19 207 THR A C 1
ATOM 1587 O O . THR A 1 207 ? -27.734 6.562 46.835 1.00 85.19 207 THR A O 1
ATOM 1590 N N . ARG A 1 208 ? -25.692 6.831 45.953 1.00 79.31 208 ARG A N 1
ATOM 1591 C CA . ARG A 1 208 ? -24.976 6.598 47.220 1.00 79.31 208 ARG A CA 1
ATOM 1592 C C . ARG A 1 208 ? -25.275 7.671 48.270 1.00 79.31 208 ARG A C 1
ATOM 1594 O O . ARG A 1 208 ? -25.284 7.356 49.455 1.00 79.31 208 ARG A O 1
ATOM 1601 N N . HIS A 1 209 ? -25.478 8.921 47.855 1.00 75.50 209 HIS A N 1
ATOM 1602 C CA . HIS A 1 209 ? -25.795 10.026 48.766 1.00 75.50 209 HIS A CA 1
ATOM 1603 C C . HIS A 1 209 ? -27.279 10.057 49.169 1.00 75.50 209 HIS A C 1
ATOM 1605 O O . HIS A 1 209 ? -27.589 10.524 50.262 1.00 75.50 209 HIS A O 1
ATOM 1611 N N . GLU A 1 210 ? -28.167 9.524 48.326 1.00 72.31 210 GLU A N 1
ATOM 1612 C CA . GLU A 1 210 ? -29.604 9.377 48.611 1.00 72.31 210 GLU A CA 1
ATOM 1613 C C . GLU A 1 210 ? -29.922 8.140 49.472 1.00 72.31 210 GLU A C 1
ATOM 1615 O O . GLU A 1 210 ? -30.914 8.119 50.201 1.00 72.31 210 GLU A O 1
ATOM 1620 N N . LEU A 1 211 ? -29.084 7.097 49.424 1.00 63.88 211 LEU A N 1
ATOM 1621 C CA . LEU A 1 211 ? -29.260 5.905 50.251 1.00 63.88 211 LEU A CA 1
ATOM 1622 C C . LEU A 1 211 ? -28.917 6.211 51.721 1.00 63.88 211 LEU A C 1
ATOM 1624 O O . LEU A 1 211 ? -27.764 6.518 52.040 1.00 63.88 211 LEU A O 1
ATOM 1628 N N . PRO A 1 212 ? -29.874 6.084 52.659 1.00 61.25 212 PRO A N 1
ATOM 1629 C CA . PRO A 1 212 ? -29.581 6.268 54.069 1.00 61.25 212 PRO A CA 1
ATOM 1630 C C . PRO A 1 212 ? -28.598 5.187 54.533 1.00 61.25 212 PRO A C 1
ATOM 1632 O O . PRO A 1 212 ? -28.926 4.007 54.588 1.00 61.25 212 PRO A O 1
ATOM 1635 N N . VAL A 1 213 ? -27.402 5.598 54.964 1.00 60.78 213 VAL A N 1
ATOM 1636 C CA . VAL A 1 213 ? -26.346 4.735 55.547 1.00 60.78 213 VAL A CA 1
ATOM 1637 C C . VAL A 1 213 ? -26.741 4.172 56.930 1.00 60.78 213 VAL A C 1
ATOM 1639 O O . VAL A 1 213 ? -25.912 3.694 57.702 1.00 60.78 213 VAL A O 1
ATOM 1642 N N . LYS A 1 214 ? -28.022 4.256 57.301 1.00 61.84 214 LYS A N 1
ATOM 1643 C CA . LYS A 1 214 ? -28.541 3.674 58.535 1.00 61.84 214 LYS A CA 1
ATOM 1644 C C . LYS A 1 214 ? -28.909 2.228 58.244 1.00 61.84 214 LYS A C 1
ATOM 1646 O O . LYS A 1 214 ? -29.893 1.964 57.566 1.00 61.84 214 LYS A O 1
ATOM 1651 N N . ASN A 1 215 ? -28.090 1.320 58.770 1.00 55.34 215 ASN A N 1
ATOM 1652 C CA . ASN A 1 215 ? -28.308 -0.122 58.770 1.00 55.34 215 ASN A CA 1
ATOM 1653 C C . ASN A 1 215 ? -29.777 -0.437 59.086 1.00 55.34 215 ASN A C 1
ATOM 1655 O O . ASN A 1 215 ? -30.226 -0.224 60.215 1.00 55.34 215 ASN A O 1
ATOM 1659 N N . PHE A 1 216 ? -30.522 -0.935 58.098 1.00 54.47 216 PHE A N 1
ATOM 1660 C CA . PHE A 1 216 ? -31.824 -1.533 58.345 1.00 54.47 216 PHE A CA 1
ATOM 1661 C C . PHE A 1 216 ? -31.590 -2.758 59.224 1.00 54.47 216 PHE A C 1
ATOM 1663 O O . PHE A 1 216 ? -31.091 -3.786 58.768 1.00 54.47 216 PHE A O 1
ATOM 1670 N N . HIS A 1 217 ? -31.921 -2.647 60.508 1.00 57.06 217 HIS A N 1
ATOM 1671 C CA . HIS A 1 217 ? -32.132 -3.829 61.322 1.00 57.06 217 HIS A CA 1
ATOM 1672 C C . HIS A 1 217 ? -33.414 -4.482 60.797 1.00 57.06 217 HIS A C 1
ATOM 1674 O O . HIS A 1 217 ? -34.518 -4.026 61.091 1.00 57.06 217 HIS A O 1
ATOM 1680 N N . MET A 1 218 ? -33.261 -5.484 59.927 1.00 57.44 218 MET A N 1
ATOM 1681 C CA . MET A 1 218 ? -34.383 -6.257 59.403 1.00 57.44 218 MET A CA 1
ATOM 1682 C C . MET A 1 218 ? -34.937 -7.144 60.522 1.00 57.44 218 MET A C 1
ATOM 1684 O O . MET A 1 218 ? -34.525 -8.286 60.690 1.00 57.44 218 MET A O 1
ATOM 1688 N N . VAL A 1 219 ? -35.880 -6.607 61.298 1.00 58.16 219 VAL A N 1
ATOM 1689 C CA . VAL A 1 219 ? -36.720 -7.362 62.248 1.00 58.16 219 VAL A CA 1
ATOM 1690 C C . VAL A 1 219 ? -37.914 -7.958 61.498 1.00 58.16 219 VAL A C 1
ATOM 1692 O O . VAL A 1 219 ? -39.069 -7.807 61.885 1.00 58.16 219 VAL A O 1
ATOM 1695 N N . THR A 1 220 ? -37.678 -8.562 60.338 1.00 59.38 220 THR A N 1
ATOM 1696 C CA . THR A 1 220 ? -38.734 -9.273 59.612 1.00 59.38 220 THR A CA 1
ATOM 1697 C C . THR A 1 220 ? -38.088 -10.415 58.850 1.00 59.38 220 THR A C 1
ATOM 1699 O O . THR A 1 220 ? -37.119 -10.210 58.124 1.00 59.38 220 THR A O 1
ATOM 1702 N N . GLU A 1 221 ? -38.572 -11.611 59.171 1.00 69.44 221 GLU A N 1
ATOM 1703 C CA . GLU A 1 221 ? -38.033 -12.951 58.937 1.00 69.44 221 GLU A CA 1
ATOM 1704 C C . GLU A 1 221 ? -36.903 -13.044 57.901 1.00 69.44 221 GLU A C 1
ATOM 1706 O O . GLU A 1 221 ? -37.105 -13.211 56.703 1.00 69.44 221 GLU A O 1
ATOM 1711 N N . GLN A 1 222 ? -35.667 -12.988 58.407 1.00 68.56 222 GLN A N 1
ATOM 1712 C CA . GLN A 1 222 ? -34.420 -13.148 57.650 1.00 68.56 222 GLN A CA 1
ATOM 1713 C C . GLN A 1 222 ? -34.405 -14.412 56.767 1.00 68.56 222 GLN A C 1
ATOM 1715 O O . GLN A 1 222 ? -33.678 -14.463 55.779 1.00 68.56 222 GLN A O 1
ATOM 1720 N N . ARG A 1 223 ? -35.214 -15.418 57.116 1.00 77.06 223 ARG A N 1
ATOM 1721 C CA . ARG A 1 223 ? -35.360 -16.676 56.382 1.00 77.06 223 ARG A CA 1
ATOM 1722 C C . ARG A 1 223 ? -36.113 -16.503 55.068 1.00 77.06 223 ARG A C 1
ATOM 1724 O O . ARG A 1 223 ? -35.569 -16.868 54.040 1.00 77.06 223 ARG A O 1
ATOM 1731 N N . ASP A 1 224 ? -37.249 -15.815 55.069 1.00 81.50 224 ASP A N 1
ATOM 1732 C CA . ASP A 1 224 ? -38.044 -15.581 53.856 1.00 81.50 224 ASP A CA 1
ATOM 1733 C C . ASP A 1 224 ? -37.286 -14.780 52.791 1.00 81.50 224 ASP A C 1
ATOM 1735 O O . ASP A 1 224 ? -37.471 -14.969 51.586 1.00 81.50 224 ASP A O 1
ATOM 1739 N N . PHE A 1 225 ? -36.433 -13.849 53.229 1.00 83.56 225 PHE A N 1
ATOM 1740 C CA . PHE A 1 225 ? -35.563 -13.101 52.325 1.00 83.56 225 PHE A CA 1
ATOM 1741 C C . PHE A 1 225 ? -34.472 -13.992 51.728 1.00 83.56 225 PHE A C 1
ATOM 1743 O O . PHE A 1 225 ? -34.219 -13.919 50.525 1.00 83.56 225 PHE A O 1
ATOM 1750 N N . LEU A 1 226 ? -33.839 -14.830 52.555 1.00 85.12 226 LEU A N 1
ATOM 1751 C CA . LEU A 1 226 ? -32.826 -15.779 52.098 1.00 85.12 226 LEU A CA 1
ATOM 1752 C C . LEU A 1 226 ? -33.425 -16.815 51.141 1.00 85.12 226 LEU A C 1
ATOM 1754 O O . LEU A 1 226 ? -32.844 -17.034 50.084 1.00 85.12 226 LEU A O 1
ATOM 1758 N N . ASP A 1 227 ? -34.612 -17.342 51.434 1.00 88.25 227 ASP A N 1
ATOM 1759 C CA . ASP A 1 227 ? -35.314 -18.306 50.583 1.00 88.25 227 ASP A CA 1
ATOM 1760 C C . ASP A 1 227 ? -35.671 -17.689 49.217 1.00 88.25 227 ASP A C 1
ATOM 1762 O O . ASP A 1 227 ? -35.479 -18.304 48.165 1.00 88.25 227 ASP A O 1
ATOM 1766 N N . LYS A 1 228 ? -36.116 -16.423 49.192 1.00 89.50 228 LYS A N 1
ATOM 1767 C CA . LYS A 1 228 ? -36.349 -15.685 47.935 1.00 89.50 228 LYS A CA 1
ATOM 1768 C C . LYS A 1 228 ? -35.060 -15.409 47.166 1.00 89.50 228 LYS A C 1
ATOM 1770 O O . LYS A 1 228 ? -35.057 -15.496 45.937 1.00 89.50 228 LYS A O 1
ATOM 1775 N N . ALA A 1 229 ? -33.978 -15.063 47.861 1.00 86.88 229 ALA A N 1
ATOM 1776 C CA . ALA A 1 229 ? -32.683 -14.818 47.236 1.00 86.88 229 ALA A CA 1
ATOM 1777 C C . ALA A 1 229 ? -32.104 -16.103 46.625 1.00 86.88 229 ALA A C 1
ATOM 1779 O O . ALA A 1 229 ? -31.618 -16.074 45.495 1.00 86.88 229 ALA A O 1
ATOM 1780 N N . GLU A 1 230 ? -32.211 -17.229 47.332 1.00 92.81 230 GLU A N 1
ATOM 1781 C CA . GLU A 1 230 ? -31.801 -18.549 46.853 1.00 92.81 230 GLU A CA 1
ATOM 1782 C C . GLU A 1 230 ? -32.624 -18.979 45.636 1.00 92.81 230 GLU A C 1
ATOM 1784 O O . GLU A 1 230 ? -32.052 -19.370 44.618 1.00 92.81 230 GLU A O 1
ATOM 1789 N N . SER A 1 231 ? -33.949 -18.809 45.681 1.00 93.62 231 SER A N 1
ATOM 1790 C CA . SER A 1 231 ? -34.819 -19.113 44.540 1.00 93.62 231 SER A CA 1
ATOM 1791 C C . SER A 1 231 ? -34.458 -18.276 43.300 1.00 93.62 231 SER A C 1
ATOM 1793 O O . SER A 1 231 ? -34.368 -18.813 42.198 1.00 93.62 231 SER A O 1
ATOM 1795 N N . CYS A 1 232 ? -34.178 -16.978 43.467 1.00 91.56 232 CYS A N 1
ATOM 1796 C CA . CYS A 1 232 ? -33.786 -16.076 42.375 1.00 91.56 232 CYS A CA 1
ATOM 1797 C C . CYS A 1 232 ? -32.401 -16.419 41.786 1.00 91.56 232 CYS A C 1
ATOM 1799 O O . CYS A 1 232 ? -32.187 -16.378 40.568 1.00 91.56 232 CYS A O 1
ATOM 1801 N N . LEU A 1 233 ? -31.451 -16.813 42.641 1.00 92.38 233 LEU A N 1
ATOM 1802 C CA . LEU A 1 233 ? -30.142 -17.310 42.212 1.00 92.38 233 LEU A CA 1
ATOM 1803 C C . LEU A 1 233 ? -30.262 -18.633 41.448 1.00 92.38 233 LEU A C 1
ATOM 1805 O O . LEU A 1 233 ? -29.613 -18.792 40.414 1.00 92.38 233 LEU A O 1
ATOM 1809 N N . GLY A 1 234 ? -31.127 -19.544 41.901 1.00 94.44 234 GLY A N 1
ATOM 1810 C CA . GLY A 1 234 ? -31.405 -20.805 41.213 1.00 94.44 234 GLY A CA 1
ATOM 1811 C C . GLY A 1 234 ? -32.020 -20.606 39.824 1.00 94.44 234 GLY A C 1
ATOM 1812 O O . GLY A 1 234 ? -31.610 -21.255 38.859 1.00 94.44 234 GLY A O 1
ATOM 1813 N N . GLU A 1 235 ? -32.952 -19.660 39.682 1.00 93.69 235 GLU A N 1
ATOM 1814 C CA . GLU A 1 235 ? -33.505 -19.267 38.378 1.00 93.69 235 GLU A CA 1
ATOM 1815 C C . GLU A 1 235 ? -32.436 -18.675 37.452 1.00 93.69 235 GLU A C 1
ATOM 1817 O O . GLU A 1 235 ? -32.359 -19.032 36.272 1.00 93.69 235 GLU A O 1
ATOM 1822 N N . SER A 1 236 ? -31.562 -17.826 37.996 1.00 90.31 236 SER A N 1
ATOM 1823 C CA . SER A 1 236 ? -30.450 -17.233 37.249 1.00 90.31 236 SER A CA 1
ATOM 1824 C C . SER A 1 236 ? -29.463 -18.300 36.766 1.00 90.31 236 SER A C 1
ATOM 1826 O O . SER A 1 236 ? -29.056 -18.286 35.605 1.00 90.31 236 SER A O 1
ATOM 1828 N N . GLU A 1 237 ? -29.109 -19.272 37.612 1.00 90.50 237 GLU A N 1
ATOM 1829 C CA . GLU A 1 237 ? -28.243 -20.398 37.236 1.00 90.50 237 GLU A CA 1
ATOM 1830 C C . GLU A 1 237 ? -28.859 -21.231 36.103 1.00 90.50 237 GLU A C 1
ATOM 1832 O O . GLU A 1 237 ? -28.165 -21.610 35.152 1.00 90.50 237 GLU A O 1
ATOM 1837 N N . LYS A 1 238 ? -30.171 -21.488 36.168 1.00 90.75 238 LYS A N 1
ATOM 1838 C CA . LYS A 1 238 ? -30.904 -22.197 35.115 1.00 90.75 238 LYS A CA 1
ATOM 1839 C C . LYS A 1 238 ? -30.850 -21.435 33.785 1.00 90.75 238 LYS A C 1
ATOM 1841 O O . LYS A 1 238 ? -30.516 -22.039 32.766 1.00 90.75 238 LYS A O 1
ATOM 1846 N N . LEU A 1 239 ? -31.087 -20.121 33.805 1.00 87.75 239 LEU A N 1
ATOM 1847 C CA . LEU A 1 239 ? -30.965 -19.256 32.624 1.00 87.75 239 LEU A CA 1
ATOM 1848 C C . LEU A 1 239 ? -29.537 -19.246 32.060 1.00 87.75 239 LEU A C 1
ATOM 1850 O O . LEU A 1 239 ? -29.349 -19.354 30.849 1.00 87.75 239 LEU A O 1
ATOM 1854 N N . PHE A 1 240 ? -28.509 -19.184 32.913 1.00 84.06 240 PHE A N 1
ATOM 1855 C CA . PHE A 1 240 ? -27.115 -19.245 32.461 1.00 84.06 240 PHE A CA 1
ATOM 1856 C C . PHE A 1 240 ? -26.771 -20.578 31.787 1.00 84.06 240 PHE A C 1
ATOM 1858 O O . PHE A 1 240 ? -26.067 -20.586 30.770 1.00 84.06 240 PHE A O 1
ATOM 1865 N N . LYS A 1 241 ? -27.278 -21.704 32.303 1.00 83.88 241 LYS A N 1
ATOM 1866 C CA . LYS A 1 241 ? -27.112 -23.026 31.674 1.00 83.88 241 LYS A CA 1
ATOM 1867 C C . LYS A 1 241 ? -27.789 -23.100 30.300 1.00 83.88 241 LYS A C 1
ATOM 1869 O O . LYS A 1 241 ? -27.223 -23.668 29.369 1.00 83.88 241 LYS A O 1
ATOM 1874 N N . GLU A 1 242 ? -28.954 -22.481 30.140 1.00 81.12 242 GLU A N 1
ATOM 1875 C CA . GLU A 1 242 ? -29.672 -22.425 28.861 1.00 81.12 242 GLU A CA 1
ATOM 1876 C C . GLU A 1 242 ? -28.952 -21.531 27.829 1.00 81.12 242 GLU A C 1
ATOM 1878 O O . GLU A 1 242 ? -28.717 -21.950 26.691 1.00 81.12 242 GLU A O 1
ATOM 1883 N N . CYS A 1 243 ? -28.474 -20.354 28.251 1.00 72.75 243 CYS A N 1
ATOM 1884 C CA . CYS A 1 243 ? -27.679 -19.441 27.420 1.00 72.75 243 CYS A CA 1
ATOM 1885 C C . CYS A 1 243 ? -26.342 -20.049 2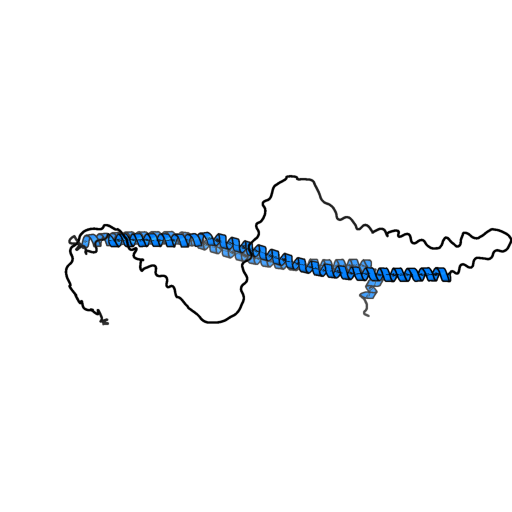6.964 1.00 72.75 243 CYS A C 1
ATOM 1887 O O . CYS A 1 243 ? -25.901 -19.834 25.832 1.00 72.75 243 CYS A O 1
ATOM 1889 N N . THR A 1 244 ? -25.681 -20.821 27.829 1.00 69.44 244 THR A N 1
ATOM 1890 C CA . THR A 1 244 ? -24.418 -21.489 27.480 1.00 69.44 244 THR A CA 1
ATOM 1891 C C . THR A 1 244 ? -24.634 -22.665 26.528 1.00 69.44 244 THR A C 1
ATOM 1893 O O . THR A 1 244 ? -23.845 -22.836 25.596 1.00 69.44 244 THR A O 1
ATOM 1896 N N . HIS A 1 245 ? -25.723 -23.428 26.673 1.00 62.56 245 HIS A N 1
ATOM 1897 C CA . HIS A 1 245 ? -26.039 -24.533 25.764 1.00 62.56 245 HIS A CA 1
ATOM 1898 C C . HIS A 1 245 ? -26.403 -24.043 24.349 1.00 62.56 245 HIS A C 1
ATOM 1900 O O . HIS A 1 245 ? -25.861 -24.559 23.368 1.00 62.56 245 HIS A O 1
ATOM 1906 N N . GLY A 1 246 ? -27.214 -22.983 24.224 1.00 60.44 246 GLY A N 1
ATOM 1907 C CA . GLY A 1 246 ? -27.627 -22.422 22.927 1.00 60.44 246 GLY A CA 1
ATOM 1908 C C . GLY A 1 246 ? -26.482 -21.855 22.068 1.00 60.44 246 GLY A C 1
ATOM 1909 O O . GLY A 1 246 ? -26.552 -21.877 20.838 1.00 60.44 246 GLY A O 1
ATOM 1910 N N . ASN A 1 247 ? -25.390 -21.396 22.687 1.00 59.56 247 ASN A N 1
ATOM 1911 C CA . ASN A 1 247 ? -24.258 -20.794 21.972 1.00 59.56 247 ASN A CA 1
ATOM 1912 C C . ASN A 1 247 ? -23.286 -21.837 21.375 1.00 59.56 247 ASN A C 1
ATOM 1914 O O . ASN A 1 247 ? -22.667 -21.614 20.333 1.00 59.56 247 ASN A O 1
ATOM 1918 N N . THR A 1 248 ? -23.158 -23.013 21.997 1.00 60.00 248 THR A N 1
ATOM 1919 C CA . THR A 1 248 ? -22.174 -24.032 21.575 1.00 60.00 248 THR A CA 1
ATOM 1920 C C . THR A 1 248 ? -22.502 -24.691 20.229 1.00 60.00 248 THR A C 1
ATOM 1922 O O . THR A 1 248 ? -21.591 -24.998 19.455 1.00 60.00 248 THR A O 1
ATOM 1925 N N . LEU A 1 249 ? -23.787 -24.857 19.900 1.00 59.91 249 LEU A N 1
ATOM 1926 C CA . LEU A 1 249 ? -24.240 -25.545 18.683 1.00 59.91 249 LEU A CA 1
ATOM 1927 C C . LEU A 1 249 ? -24.055 -24.675 17.424 1.00 59.91 249 LEU A C 1
ATOM 1929 O O . LEU A 1 249 ? -23.505 -25.140 16.422 1.00 59.91 249 LEU A O 1
ATOM 1933 N N . ASN A 1 250 ? -24.400 -23.386 17.508 1.00 62.97 250 ASN A N 1
ATOM 1934 C CA . ASN A 1 250 ? -24.194 -22.414 16.426 1.00 62.97 250 ASN A CA 1
ATOM 1935 C C . ASN A 1 250 ? -22.706 -22.119 16.185 1.00 62.97 250 ASN A C 1
ATOM 1937 O O . ASN A 1 250 ? -22.261 -22.025 15.040 1.00 62.97 250 ASN A O 1
ATOM 1941 N N . ASN A 1 251 ? -21.903 -22.051 17.252 1.00 69.38 251 ASN A N 1
ATOM 1942 C CA . ASN A 1 251 ? -20.456 -21.881 17.133 1.00 69.38 251 ASN A CA 1
ATOM 1943 C C . ASN A 1 251 ? -19.797 -23.096 16.443 1.00 69.38 251 ASN A C 1
ATOM 1945 O O . ASN A 1 251 ? -18.927 -22.935 15.589 1.00 69.38 251 ASN A O 1
ATOM 1949 N N . CYS A 1 252 ? -20.281 -24.315 16.715 1.00 77.25 252 CYS A N 1
ATOM 1950 C CA . CYS A 1 252 ? -19.791 -25.543 16.082 1.00 77.25 252 CYS A CA 1
ATOM 1951 C C . CYS A 1 252 ? -20.002 -25.561 14.554 1.00 77.25 252 CYS A C 1
ATOM 1953 O O . CYS A 1 252 ? -19.101 -25.969 13.815 1.00 77.25 252 CYS A O 1
ATOM 1955 N N . ALA A 1 253 ? -21.152 -25.086 14.060 1.00 82.94 253 ALA A N 1
ATOM 1956 C CA . ALA A 1 253 ? -21.423 -24.988 12.622 1.00 82.94 253 ALA A CA 1
ATOM 1957 C C . ALA A 1 253 ? -20.509 -23.958 11.933 1.00 82.94 253 ALA A C 1
ATOM 1959 O O . ALA A 1 253 ? -19.867 -24.276 10.928 1.00 82.94 253 ALA A O 1
ATOM 1960 N N . SER A 1 254 ? -20.362 -22.768 12.523 1.00 81.62 254 SER A N 1
ATOM 1961 C CA . SER A 1 254 ? -19.457 -21.721 12.030 1.00 81.62 254 SER A CA 1
ATOM 1962 C C . SER A 1 254 ? -17.995 -22.172 12.023 1.00 81.62 254 SER A C 1
ATOM 1964 O O . SER A 1 254 ? -17.259 -21.900 11.076 1.00 81.62 254 SER A O 1
ATOM 1966 N N . LEU A 1 255 ? -17.569 -22.931 13.036 1.00 83.44 255 LEU A N 1
ATOM 1967 C CA . LEU A 1 255 ? -16.216 -23.479 13.122 1.00 83.44 255 LEU A CA 1
ATOM 1968 C C . LEU A 1 255 ? -15.961 -24.548 12.045 1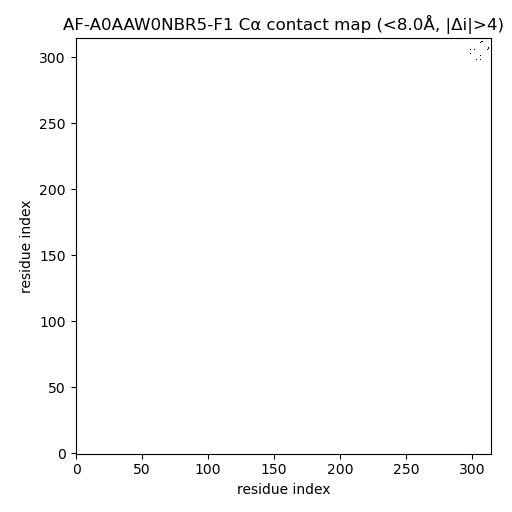.00 83.44 255 LEU A C 1
ATOM 1970 O O . LEU A 1 255 ? -14.866 -24.598 11.479 1.00 83.44 255 LEU A O 1
ATOM 1974 N N . LYS A 1 256 ? -16.962 -25.376 11.714 1.00 89.31 256 LYS A N 1
ATOM 1975 C CA . LYS A 1 256 ? -16.884 -26.325 10.588 1.00 89.31 256 LYS A CA 1
ATOM 1976 C C . LYS A 1 256 ? -16.786 -25.600 9.242 1.00 89.31 256 LYS A C 1
ATOM 1978 O O . LYS A 1 256 ? -15.921 -25.953 8.445 1.00 89.31 256 LYS A O 1
ATOM 1983 N N . TYR A 1 257 ? -17.594 -24.562 9.027 1.00 91.44 257 TYR A N 1
ATOM 1984 C CA . TYR A 1 257 ? -17.551 -23.741 7.812 1.00 91.44 257 TYR A CA 1
ATOM 1985 C C . TYR A 1 257 ? -16.216 -22.992 7.654 1.00 91.44 257 TYR A C 1
ATOM 1987 O O . TYR A 1 257 ? -15.614 -22.963 6.581 1.00 91.44 257 TYR A O 1
ATOM 1995 N N . LEU A 1 258 ? -15.672 -22.455 8.749 1.00 91.62 258 LEU A N 1
ATOM 1996 C CA . LEU A 1 258 ? -14.358 -21.814 8.741 1.00 91.62 258 LEU A CA 1
ATOM 1997 C C . LEU A 1 258 ? -13.243 -22.808 8.386 1.00 91.62 258 LEU A C 1
ATOM 1999 O O . LEU A 1 258 ? -12.318 -22.475 7.642 1.00 91.62 258 LEU A O 1
ATOM 2003 N N . LYS A 1 259 ? -13.330 -24.047 8.889 1.00 95.00 259 LYS A N 1
ATOM 2004 C CA . LYS A 1 259 ? -12.389 -25.113 8.523 1.00 95.00 259 LYS A CA 1
ATOM 2005 C C . LYS A 1 259 ? -12.466 -25.454 7.035 1.00 95.00 259 LYS A C 1
ATOM 2007 O O . LYS A 1 259 ? -11.405 -25.574 6.429 1.00 95.00 259 LYS A O 1
ATOM 2012 N N . SER A 1 260 ? -13.662 -25.552 6.447 1.00 95.44 260 SER A N 1
ATOM 2013 C CA . SER A 1 260 ? -13.808 -25.831 5.010 1.00 95.44 260 SER A CA 1
ATOM 2014 C C . SER A 1 260 ? -13.297 -24.690 4.130 1.00 95.44 260 SER A C 1
ATOM 2016 O O . SER A 1 260 ? -12.632 -24.943 3.128 1.00 95.44 260 SER A O 1
ATOM 2018 N N . ILE A 1 261 ? -13.522 -23.430 4.521 1.00 96.19 261 ILE A N 1
ATOM 2019 C CA . ILE A 1 261 ? -12.935 -22.277 3.816 1.00 96.19 261 ILE A CA 1
ATOM 2020 C C . ILE A 1 261 ? -11.408 -22.339 3.875 1.00 96.19 261 ILE A C 1
ATOM 2022 O O . ILE A 1 261 ? -10.729 -22.142 2.869 1.00 96.19 261 ILE A O 1
ATOM 2026 N N . LYS A 1 262 ? -10.848 -22.643 5.050 1.00 96.50 262 LYS A N 1
ATOM 2027 C CA . LYS A 1 262 ? -9.397 -22.725 5.237 1.00 96.50 262 LYS A CA 1
ATOM 2028 C C . LYS A 1 262 ? -8.758 -23.824 4.386 1.00 96.50 262 LYS A C 1
ATOM 2030 O O . LYS A 1 262 ? -7.637 -23.634 3.922 1.00 96.50 262 LYS A O 1
ATOM 2035 N N . THR A 1 263 ? -9.424 -24.964 4.197 1.00 96.56 263 THR A N 1
ATOM 2036 C CA . THR A 1 263 ? -8.930 -26.022 3.303 1.00 96.56 263 THR A CA 1
ATOM 2037 C C . THR A 1 263 ? -9.029 -25.602 1.840 1.00 96.56 263 THR A C 1
ATOM 2039 O O . THR A 1 263 ? -8.015 -25.646 1.155 1.00 96.56 263 THR A O 1
ATOM 2042 N N . ALA A 1 264 ? -10.173 -25.065 1.400 1.00 96.69 264 ALA A N 1
ATOM 2043 C CA . ALA A 1 264 ? -10.348 -24.591 0.024 1.00 96.69 264 ALA A CA 1
ATOM 2044 C C . ALA A 1 264 ? -9.334 -23.495 -0.354 1.00 96.69 264 ALA A C 1
ATOM 2046 O O . ALA A 1 264 ? -8.730 -23.538 -1.420 1.00 96.69 264 ALA A O 1
ATOM 2047 N N . SER A 1 265 ? -9.072 -22.549 0.554 1.00 95.44 265 SER A N 1
ATOM 2048 C CA . SER A 1 265 ? -8.060 -21.504 0.356 1.00 95.44 265 SER A CA 1
ATOM 2049 C C . SER A 1 265 ? -6.649 -22.074 0.174 1.00 95.44 265 SER A C 1
ATOM 2051 O O . SER A 1 265 ? -5.889 -21.570 -0.651 1.00 95.44 265 SER A O 1
ATOM 2053 N N . LYS A 1 266 ? -6.291 -23.131 0.914 1.00 96.94 266 LYS A N 1
ATOM 2054 C CA . LYS A 1 266 ? -4.993 -23.800 0.748 1.00 96.94 266 LYS A CA 1
ATOM 2055 C C . LYS A 1 266 ? -4.890 -24.527 -0.586 1.00 96.94 266 LYS A C 1
ATOM 2057 O O . LYS A 1 266 ? -3.811 -24.525 -1.170 1.00 96.94 266 LYS A O 1
ATOM 2062 N N . ASP A 1 267 ? -5.972 -25.145 -1.042 1.00 96.88 267 ASP A N 1
ATOM 2063 C CA . ASP A 1 267 ? -5.979 -25.889 -2.301 1.00 96.88 267 ASP A CA 1
ATOM 2064 C C . ASP A 1 267 ? -5.870 -24.938 -3.499 1.00 96.88 267 ASP A C 1
ATOM 2066 O O . ASP A 1 267 ? -4.981 -25.121 -4.326 1.00 96.88 267 ASP A O 1
ATOM 2070 N N . ILE A 1 268 ? -6.632 -23.837 -3.500 1.00 96.62 268 ILE A N 1
ATOM 2071 C CA . ILE A 1 268 ? -6.497 -22.760 -4.499 1.00 96.62 268 ILE A CA 1
ATOM 2072 C C . ILE A 1 268 ? -5.084 -22.166 -4.474 1.00 96.62 268 ILE A C 1
ATOM 2074 O O . ILE A 1 268 ? -4.492 -21.913 -5.519 1.00 96.62 268 ILE A O 1
ATOM 2078 N N . GLY A 1 269 ? -4.512 -21.957 -3.284 1.00 96.75 269 GLY A N 1
ATOM 2079 C CA . GLY A 1 269 ? -3.146 -21.451 -3.152 1.00 96.75 269 GLY A CA 1
ATOM 2080 C C . GLY A 1 269 ? -2.111 -22.357 -3.826 1.00 96.75 269 GLY A C 1
ATOM 2081 O O . GLY A 1 269 ? -1.209 -21.855 -4.492 1.00 96.75 269 GLY A O 1
ATOM 2082 N N . LYS A 1 270 ? -2.265 -23.682 -3.699 1.00 96.19 270 LYS A N 1
ATOM 2083 C CA . LYS A 1 270 ? -1.397 -24.658 -4.375 1.00 96.19 270 LYS A CA 1
ATOM 2084 C C . LYS A 1 270 ? -1.594 -24.646 -5.889 1.00 96.19 270 LYS A C 1
ATOM 2086 O O . LYS A 1 270 ? -0.608 -24.661 -6.621 1.00 96.19 270 LYS A O 1
ATOM 2091 N N . GLU A 1 271 ? -2.842 -24.599 -6.345 1.00 97.31 271 GLU A N 1
ATOM 2092 C CA . GLU A 1 271 ? -3.181 -24.530 -7.769 1.00 97.31 271 GLU A CA 1
ATOM 2093 C C . GLU A 1 271 ? -2.581 -23.277 -8.421 1.00 97.31 271 GLU A C 1
ATOM 2095 O O . GLU A 1 271 ? -1.885 -23.373 -9.429 1.00 97.31 271 GLU A O 1
ATOM 2100 N N . LEU A 1 272 ? -2.724 -22.114 -7.778 1.00 96.56 272 LEU A N 1
ATOM 2101 C CA . LEU A 1 272 ? -2.095 -20.870 -8.221 1.00 96.56 272 LEU A CA 1
ATOM 2102 C C . LEU A 1 272 ? -0.578 -21.012 -8.331 1.00 96.56 272 LEU A C 1
ATOM 2104 O O . LEU A 1 272 ? -0.010 -20.666 -9.361 1.00 96.56 272 LEU A O 1
ATOM 2108 N N . THR A 1 273 ? 0.095 -21.558 -7.315 1.00 96.06 273 THR A N 1
ATOM 2109 C CA . THR A 1 273 ? 1.549 -21.762 -7.408 1.00 96.06 273 THR A CA 1
ATOM 2110 C C . THR A 1 273 ? 1.948 -22.703 -8.544 1.00 96.06 273 THR A C 1
ATOM 2112 O O . THR A 1 273 ? 2.934 -22.422 -9.217 1.00 96.06 273 THR A O 1
ATOM 2115 N N . GLY A 1 274 ? 1.173 -23.763 -8.803 1.00 95.25 274 GLY A N 1
ATOM 2116 C CA . GLY A 1 274 ? 1.407 -24.667 -9.933 1.00 95.25 274 GLY A CA 1
ATOM 2117 C C . GLY A 1 274 ? 1.263 -23.957 -11.280 1.00 95.25 274 GLY A C 1
ATOM 2118 O O . GLY A 1 274 ? 2.192 -23.965 -12.083 1.00 95.25 274 GLY A O 1
ATOM 2119 N N . THR A 1 275 ? 0.151 -23.247 -11.484 1.00 96.69 275 THR A N 1
ATOM 2120 C CA . THR A 1 275 ? -0.099 -22.491 -12.727 1.00 96.69 275 THR A CA 1
ATOM 2121 C C . THR A 1 275 ? 0.939 -21.393 -12.975 1.00 96.69 275 THR A C 1
ATOM 2123 O O . THR A 1 275 ? 1.336 -21.171 -14.116 1.00 96.69 275 THR A O 1
ATOM 2126 N N . PHE A 1 276 ? 1.441 -20.727 -11.927 1.00 96.75 276 PHE A N 1
ATOM 2127 C CA . PHE A 1 276 ? 2.535 -19.761 -12.065 1.00 96.75 276 PHE A CA 1
ATOM 2128 C C . PHE A 1 276 ? 3.836 -20.420 -12.530 1.00 96.75 276 PHE A C 1
ATOM 2130 O O . PHE A 1 276 ? 4.538 -19.842 -13.359 1.00 96.75 276 PHE A O 1
ATOM 2137 N N . SER A 1 277 ? 4.164 -21.613 -12.028 1.00 96.56 277 SER A N 1
ATOM 2138 C CA . SER A 1 277 ? 5.334 -22.363 -12.494 1.00 96.56 277 SER A CA 1
ATOM 2139 C C . SER A 1 277 ? 5.212 -22.745 -13.971 1.00 96.56 277 SER A C 1
ATOM 2141 O O . SER A 1 277 ? 6.145 -22.496 -14.730 1.00 96.56 277 SER A O 1
ATOM 2143 N N . GLU A 1 278 ? 4.053 -23.255 -14.393 1.00 97.44 278 GLU A N 1
ATOM 2144 C CA . GLU A 1 278 ? 3.784 -23.594 -15.799 1.00 97.44 278 GLU A CA 1
ATOM 2145 C C . GLU A 1 278 ? 3.856 -22.360 -16.711 1.00 97.44 278 GLU A C 1
ATOM 2147 O O . GLU A 1 278 ? 4.473 -22.394 -17.776 1.00 97.44 278 GLU A O 1
ATOM 2152 N N . LEU A 1 279 ? 3.280 -21.231 -16.284 1.00 97.38 279 LEU A N 1
ATOM 2153 C CA . LEU A 1 279 ? 3.328 -19.980 -17.040 1.00 97.38 279 LEU A CA 1
ATOM 2154 C C . LEU A 1 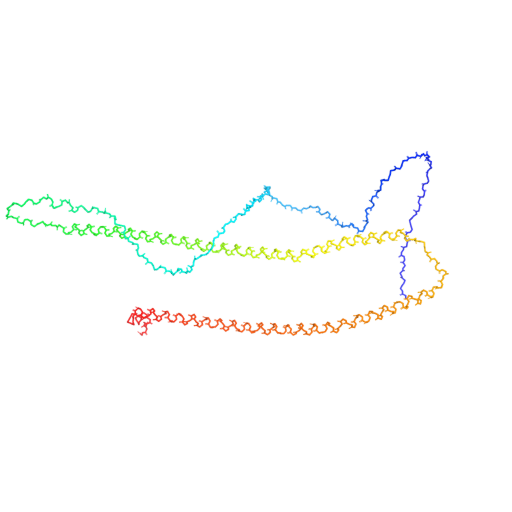279 ? 4.765 -19.471 -17.216 1.00 97.38 279 LEU A C 1
ATOM 2156 O O . LEU A 1 279 ? 5.124 -18.993 -18.295 1.00 97.38 279 LEU A O 1
ATOM 2160 N N . LEU A 1 280 ? 5.592 -19.568 -16.171 1.00 96.38 280 LEU A N 1
ATOM 2161 C CA . LEU A 1 280 ? 7.002 -19.184 -16.241 1.00 96.38 280 LEU A CA 1
ATOM 2162 C C . LEU A 1 280 ? 7.777 -20.078 -17.214 1.00 96.38 280 LEU A C 1
ATOM 2164 O O . LEU A 1 280 ? 8.540 -19.551 -18.028 1.00 96.38 280 LEU A O 1
ATOM 2168 N N . GLU A 1 281 ? 7.542 -21.391 -17.180 1.00 97.25 281 GLU A N 1
ATOM 2169 C CA . GLU A 1 281 ? 8.138 -22.351 -18.115 1.00 97.25 281 GLU A CA 1
ATOM 2170 C C . GLU A 1 281 ? 7.749 -22.038 -19.566 1.00 97.25 281 GLU A C 1
ATOM 2172 O O . GLU A 1 281 ? 8.620 -21.907 -20.431 1.00 97.25 281 GLU A O 1
ATOM 2177 N N . LEU A 1 282 ? 6.458 -21.809 -19.824 1.00 97.44 282 LEU A N 1
ATOM 2178 C CA . LEU A 1 282 ? 5.966 -21.409 -21.143 1.00 97.44 282 LEU A CA 1
ATOM 2179 C C . LEU A 1 282 ? 6.588 -20.091 -21.610 1.00 97.44 282 LEU A C 1
ATOM 2181 O O . LEU A 1 282 ? 6.982 -19.980 -22.770 1.00 97.44 282 LEU A O 1
ATOM 2185 N N . SER A 1 283 ? 6.733 -19.103 -20.722 1.00 97.12 283 SER A N 1
ATOM 2186 C CA . SER A 1 283 ? 7.388 -17.838 -21.076 1.00 97.12 283 SER A CA 1
ATOM 2187 C C . SER A 1 283 ? 8.853 -18.050 -21.469 1.00 97.12 283 SER A C 1
ATOM 2189 O O . SER A 1 283 ? 9.314 -17.467 -22.449 1.00 97.12 283 SER A O 1
ATOM 2191 N N . SER A 1 284 ? 9.565 -18.937 -20.765 1.00 96.75 284 SER A N 1
ATOM 2192 C CA . SER A 1 284 ? 10.953 -19.286 -21.072 1.00 96.75 284 SER A CA 1
ATOM 2193 C C . SER A 1 284 ? 11.062 -19.941 -22.447 1.00 96.75 284 SER A C 1
ATOM 2195 O O . SER A 1 284 ? 11.918 -19.555 -23.244 1.00 96.75 284 SER A O 1
ATOM 2197 N N . LEU A 1 285 ? 10.170 -20.887 -22.755 1.00 97.38 285 LEU A N 1
ATOM 2198 C CA . LEU A 1 285 ? 10.114 -21.548 -24.061 1.00 97.38 285 LEU A CA 1
ATOM 2199 C C . LEU A 1 285 ? 9.801 -20.560 -25.190 1.00 97.38 285 LEU A C 1
ATOM 2201 O O . LEU A 1 285 ? 10.460 -20.590 -26.226 1.00 97.38 285 LEU A O 1
ATOM 2205 N N . ILE A 1 286 ? 8.845 -19.649 -24.990 1.00 96.81 286 ILE A N 1
ATOM 2206 C CA . ILE A 1 286 ? 8.508 -18.615 -25.979 1.00 96.81 286 ILE A CA 1
ATOM 2207 C C . ILE A 1 286 ? 9.694 -17.671 -26.201 1.00 96.81 286 ILE A C 1
ATOM 2209 O O . ILE A 1 286 ? 10.012 -17.354 -27.347 1.00 96.81 286 ILE A O 1
ATOM 2213 N N . CYS A 1 287 ? 10.382 -17.249 -25.138 1.00 95.38 287 CYS A N 1
ATOM 2214 C CA . CYS A 1 287 ? 11.594 -16.436 -25.243 1.00 95.38 287 CYS A CA 1
ATOM 2215 C C . CYS A 1 287 ? 12.680 -17.158 -26.046 1.00 95.38 287 CYS A C 1
ATOM 2217 O O . CYS A 1 287 ? 13.233 -16.586 -26.984 1.00 95.38 287 CYS A O 1
ATOM 2219 N N . GLN A 1 288 ? 12.944 -18.428 -25.733 1.00 96.50 288 GLN A N 1
ATOM 2220 C CA . GLN A 1 288 ? 13.906 -19.245 -26.469 1.00 96.50 288 GLN A CA 1
ATOM 2221 C C . GLN A 1 288 ? 13.523 -19.371 -27.949 1.00 96.50 288 GLN A C 1
ATOM 2223 O O . GLN A 1 288 ? 14.360 -19.150 -28.823 1.00 96.50 288 GLN A O 1
ATOM 2228 N N . GLN A 1 289 ? 12.256 -19.668 -28.240 1.00 96.44 289 GLN A N 1
ATOM 2229 C CA . GLN A 1 289 ? 11.754 -19.790 -29.606 1.00 96.44 289 GLN A CA 1
ATOM 2230 C C . GLN A 1 289 ? 11.876 -18.470 -30.377 1.00 96.44 289 GLN A C 1
ATOM 2232 O O . GLN A 1 289 ? 12.245 -18.472 -31.549 1.00 96.44 289 GLN A O 1
ATOM 2237 N N . THR A 1 290 ? 11.602 -17.344 -29.716 1.00 96.25 290 THR A N 1
ATOM 2238 C CA . THR A 1 290 ? 11.721 -16.004 -30.306 1.00 96.25 290 THR A CA 1
ATOM 2239 C C . THR A 1 290 ? 13.172 -15.698 -30.669 1.00 96.25 290 THR A C 1
ATOM 2241 O O . THR A 1 290 ? 13.432 -15.224 -31.772 1.00 96.25 290 THR A O 1
ATOM 2244 N N . ILE A 1 291 ? 14.122 -16.029 -29.786 1.00 95.81 291 ILE A N 1
ATOM 2245 C CA . ILE A 1 291 ? 15.559 -15.866 -30.051 1.00 95.81 291 ILE A CA 1
ATOM 2246 C C . ILE A 1 291 ? 15.986 -16.718 -31.249 1.00 95.81 291 ILE A C 1
ATOM 2248 O O . ILE A 1 291 ? 16.628 -16.201 -32.157 1.00 95.81 291 ILE A O 1
ATOM 2252 N N . LEU A 1 292 ? 15.601 -17.998 -31.287 1.00 95.06 292 LEU A N 1
ATOM 2253 C CA . LEU A 1 292 ? 15.947 -18.890 -32.399 1.00 95.06 292 LEU A CA 1
ATOM 2254 C C . LEU A 1 292 ? 15.358 -18.409 -33.730 1.00 95.06 292 LEU A C 1
ATOM 2256 O O . LEU A 1 292 ? 16.020 -18.486 -34.762 1.00 95.06 292 LEU A O 1
ATOM 2260 N N . HIS A 1 293 ? 14.129 -17.891 -33.717 1.00 94.56 293 HIS A N 1
ATOM 2261 C CA . HIS A 1 293 ? 13.494 -17.354 -34.917 1.00 94.56 293 HIS A CA 1
ATOM 2262 C C . HIS A 1 293 ? 14.188 -16.079 -35.412 1.00 94.56 293 HIS A C 1
ATOM 2264 O O . HIS A 1 293 ? 14.437 -15.942 -36.608 1.00 94.56 293 HIS A O 1
ATOM 2270 N N . GLN A 1 294 ? 14.548 -15.178 -34.493 1.00 91.94 294 GLN A N 1
ATOM 2271 C CA . GLN A 1 294 ? 15.295 -13.964 -34.813 1.00 91.94 294 GLN A CA 1
ATOM 2272 C C . GLN A 1 294 ? 16.685 -14.297 -35.368 1.00 91.94 294 GLN A C 1
ATOM 2274 O O . GLN A 1 294 ? 17.083 -13.744 -36.389 1.00 91.94 294 GLN A O 1
ATOM 2279 N N . GLN A 1 295 ? 17.383 -15.254 -34.751 1.00 89.12 295 GLN A N 1
ATOM 2280 C CA . GLN A 1 295 ? 18.667 -15.745 -35.239 1.00 89.12 295 GLN A CA 1
ATOM 2281 C C . GLN A 1 295 ? 18.542 -16.306 -36.663 1.00 89.12 295 GLN A C 1
ATOM 2283 O O . GLN A 1 295 ? 19.319 -15.927 -37.532 1.00 89.12 295 GLN A O 1
ATOM 2288 N N . ALA A 1 296 ? 17.543 -17.151 -36.934 1.00 88.62 296 ALA A N 1
ATOM 2289 C CA . ALA A 1 296 ? 17.325 -17.704 -38.271 1.00 88.62 296 ALA A CA 1
ATOM 2290 C C . ALA A 1 296 ? 17.040 -16.612 -39.324 1.00 88.62 296 ALA A C 1
ATOM 2292 O O . ALA A 1 296 ? 17.580 -16.667 -40.428 1.00 88.62 296 ALA A O 1
ATOM 2293 N N . ALA A 1 297 ? 16.240 -15.597 -38.978 1.00 90.31 297 ALA A N 1
ATOM 2294 C CA . ALA A 1 297 ? 15.947 -14.472 -39.867 1.00 90.31 297 ALA A CA 1
ATOM 2295 C C . ALA A 1 297 ? 17.196 -13.619 -40.167 1.00 90.31 297 ALA A C 1
ATOM 2297 O O . ALA A 1 297 ? 17.409 -13.192 -41.303 1.00 90.31 297 ALA A O 1
ATOM 2298 N N . GLU A 1 298 ? 18.046 -13.386 -39.165 1.00 85.56 298 GLU A N 1
ATOM 2299 C CA . GLU A 1 298 ? 19.324 -12.686 -39.340 1.00 85.56 298 GLU A CA 1
ATOM 2300 C C . GLU A 1 298 ? 20.309 -13.505 -40.186 1.00 85.56 298 GLU A C 1
ATOM 2302 O O . GLU A 1 298 ? 20.984 -12.959 -41.064 1.00 85.56 298 GLU A O 1
ATOM 2307 N N . GLU A 1 299 ? 20.363 -14.822 -39.974 1.00 84.75 299 GLU A N 1
ATOM 2308 C CA . GLU A 1 299 ? 21.200 -15.737 -40.749 1.00 84.75 299 GLU A CA 1
ATOM 2309 C C . GLU A 1 299 ? 20.788 -15.801 -42.231 1.00 84.75 299 GLU A C 1
ATOM 2311 O O . GLU A 1 299 ? 21.656 -15.867 -43.111 1.00 84.75 299 GLU A O 1
ATOM 2316 N N . GLU A 1 300 ? 19.486 -15.718 -42.521 1.00 85.00 300 GLU A N 1
ATOM 2317 C CA . GLU A 1 300 ? 18.942 -15.621 -43.879 1.00 85.00 300 GLU A CA 1
ATOM 2318 C C . GLU A 1 300 ? 19.331 -14.293 -44.554 1.00 85.00 300 GLU A C 1
ATOM 2320 O O . GLU A 1 300 ? 19.792 -14.301 -45.698 1.00 85.00 300 GLU A O 1
ATOM 2325 N N . GLN A 1 301 ? 19.244 -13.160 -43.840 1.00 82.62 301 GLN A N 1
ATOM 2326 C CA . GLN A 1 301 ? 19.654 -11.846 -44.364 1.00 82.62 301 GLN A CA 1
ATOM 2327 C C . GLN A 1 301 ? 21.160 -11.745 -44.647 1.00 82.62 301 GLN A C 1
ATOM 2329 O O . GLN A 1 301 ? 21.572 -11.104 -45.617 1.00 82.62 301 GLN A O 1
ATOM 2334 N N . LEU A 1 302 ? 21.999 -12.365 -43.813 1.00 79.88 302 LEU A N 1
ATOM 2335 C CA . LEU A 1 302 ? 23.457 -12.396 -43.989 1.00 79.88 302 LEU A CA 1
ATOM 2336 C C . LEU A 1 302 ? 23.904 -13.307 -45.147 1.00 79.88 302 LEU A C 1
ATOM 2338 O O . LEU A 1 302 ? 25.014 -13.132 -45.665 1.00 79.88 302 LEU A O 1
ATOM 2342 N N . GLY A 1 303 ? 23.043 -14.243 -45.560 1.00 78.50 303 GLY A N 1
ATOM 2343 C CA . GLY A 1 303 ? 23.267 -15.205 -46.635 1.00 78.50 303 GLY A CA 1
ATOM 2344 C C . GLY A 1 303 ? 24.159 -16.385 -46.225 1.00 78.50 303 GLY A C 1
ATOM 2345 O O . GLY A 1 303 ? 25.208 -16.209 -45.601 1.00 78.50 303 GLY A O 1
ATOM 2346 N N . ALA A 1 304 ? 23.787 -17.596 -46.660 1.00 73.69 304 ALA A N 1
ATOM 2347 C CA . ALA A 1 304 ? 24.366 -18.880 -46.224 1.00 73.69 304 ALA A CA 1
ATOM 2348 C C . ALA A 1 304 ? 25.906 -18.968 -46.293 1.00 73.69 304 ALA A C 1
ATOM 2350 O O . ALA A 1 304 ? 26.548 -19.586 -45.444 1.00 73.69 304 ALA A O 1
ATOM 2351 N N . ALA A 1 305 ? 26.527 -18.330 -47.290 1.00 67.44 305 ALA A N 1
ATOM 2352 C CA . ALA A 1 305 ? 27.980 -18.348 -47.460 1.00 67.44 305 ALA A CA 1
ATOM 2353 C C . ALA A 1 305 ? 28.727 -17.536 -46.384 1.00 67.44 305 ALA A C 1
ATOM 2355 O O . ALA A 1 305 ? 29.867 -17.859 -46.043 1.00 67.44 305 ALA A O 1
ATOM 2356 N N . ARG A 1 306 ? 28.111 -16.470 -45.855 1.00 69.88 306 ARG A N 1
ATOM 2357 C CA . ARG A 1 306 ? 28.723 -15.570 -44.868 1.00 69.88 306 ARG A CA 1
ATOM 2358 C C . ARG A 1 306 ? 28.480 -16.064 -43.443 1.00 69.88 306 ARG A C 1
ATOM 2360 O O . ARG A 1 306 ? 29.402 -16.019 -42.634 1.00 69.88 306 ARG A O 1
ATOM 2367 N N . THR A 1 307 ? 27.301 -16.619 -43.171 1.00 70.75 307 THR A N 1
ATOM 2368 C CA . THR A 1 307 ? 26.964 -17.291 -41.905 1.00 70.75 307 THR A CA 1
ATOM 2369 C C . THR A 1 307 ? 27.800 -18.541 -41.664 1.00 70.75 307 THR A C 1
ATOM 2371 O O . THR A 1 307 ? 28.395 -18.666 -40.596 1.00 70.75 307 THR A O 1
ATOM 2374 N N . HIS A 1 308 ? 27.978 -19.404 -42.670 1.00 70.69 308 HIS A N 1
ATOM 2375 C CA . HIS A 1 308 ? 28.848 -20.582 -42.548 1.00 70.69 308 HIS A CA 1
ATOM 2376 C C . HIS A 1 308 ? 30.310 -20.200 -42.243 1.00 70.69 308 HIS A C 1
ATOM 2378 O O . HIS A 1 308 ? 31.018 -20.910 -41.536 1.00 70.69 308 HIS A O 1
ATOM 2384 N N . LYS A 1 309 ? 30.778 -19.041 -42.723 1.00 74.81 309 LYS A N 1
ATOM 2385 C CA . LYS A 1 309 ? 32.135 -18.541 -42.447 1.00 74.81 309 LYS A CA 1
ATOM 2386 C C . LYS A 1 309 ? 32.302 -17.985 -41.023 1.00 74.81 309 LYS A C 1
ATOM 2388 O O . LYS A 1 309 ? 33.419 -17.988 -40.516 1.00 74.81 309 LYS A O 1
ATOM 2393 N N . LEU A 1 310 ? 31.218 -17.503 -40.406 1.00 71.88 310 LEU A N 1
ATOM 2394 C CA . LEU A 1 310 ? 31.200 -16.918 -39.058 1.00 71.88 310 LEU A CA 1
ATOM 2395 C C . LEU A 1 310 ? 30.954 -17.964 -37.960 1.00 71.88 310 LEU A C 1
ATOM 2397 O O . LEU A 1 310 ? 31.602 -17.906 -36.920 1.00 71.88 310 LEU A O 1
ATOM 2401 N N . PHE A 1 311 ? 30.055 -18.924 -38.195 1.00 71.62 311 PHE A N 1
ATOM 2402 C CA . PHE A 1 311 ? 29.643 -19.905 -37.184 1.00 71.62 311 PHE A CA 1
ATOM 2403 C C . PHE A 1 311 ? 30.317 -21.277 -37.330 1.00 71.62 311 PHE A C 1
ATOM 2405 O O . PHE A 1 311 ? 30.437 -22.000 -36.343 1.00 71.62 311 PHE A O 1
ATOM 2412 N N . CYS A 1 312 ? 30.824 -21.633 -38.516 1.00 66.88 312 CYS A N 1
ATOM 2413 C CA . CYS A 1 312 ? 31.493 -22.917 -38.760 1.00 66.88 312 CYS A CA 1
ATOM 2414 C C . CYS A 1 312 ? 33.011 -22.761 -38.953 1.00 66.88 312 CYS A C 1
ATOM 2416 O O . CYS A 1 312 ? 33.577 -23.296 -39.904 1.00 66.88 312 CYS A O 1
ATOM 2418 N N . TYR A 1 313 ? 33.699 -22.053 -38.050 1.00 58.59 313 TYR A N 1
ATOM 2419 C CA . TYR A 1 313 ? 35.167 -22.063 -38.012 1.00 58.59 313 TYR A CA 1
ATOM 2420 C C . TYR A 1 313 ? 35.681 -23.036 -36.952 1.00 58.59 313 TYR A C 1
ATOM 2422 O O . TYR A 1 313 ? 36.171 -22.607 -35.913 1.00 58.59 313 TYR A O 1
ATOM 2430 N N . LYS A 1 314 ? 35.552 -24.343 -37.210 1.00 53.72 314 LYS A N 1
ATOM 2431 C CA . LYS A 1 314 ? 36.423 -25.393 -36.652 1.00 53.72 314 LYS A CA 1
ATOM 2432 C C . LYS A 1 314 ? 36.351 -26.661 -37.506 1.00 53.72 314 LYS A C 1
ATOM 2434 O O . LYS A 1 314 ? 35.464 -27.490 -37.320 1.00 53.72 314 LYS A O 1
ATOM 2439 N N . GLN A 1 315 ? 37.346 -26.822 -38.368 1.00 43.91 315 GLN A N 1
ATOM 2440 C CA . GLN A 1 315 ? 38.145 -28.043 -38.436 1.00 43.91 315 GLN A CA 1
ATOM 2441 C C . GLN A 1 315 ? 39.601 -27.640 -38.632 1.00 43.91 315 GLN A C 1
ATOM 2443 O O . GLN A 1 315 ? 39.836 -26.731 -39.459 1.00 43.91 315 GLN A O 1
#